Protein AF-A0A838EZI5-F1 (afdb_monomer_lite)

Foldseek 3Di:
DPDVVVVVVVVVVVPDDPPVPPPVPALKWKDWAPDIQGLVNLVVVLLLLQLCCLLPVLQLVCVQCDPVLSVVSVVCSVPQDPDSVVNVVSCVVCVVSVVVVVLVVLLLVVLVVVPQACDLVNLVSSVVSCVVSVRDPPQDDVSDGDPSSRSVVSSSVVCCVPCVVVCVVPVNDSVVCNVVVVVVSVVSPVVIDMDMDD

Radius of gyration: 19.83 Å; chains: 1; bounding box: 41×69×49 Å

Structure (mmCIF, N/CA/C/O backbone):
data_AF-A0A838EZI5-F1
#
_entry.id   AF-A0A838EZI5-F1
#
loop_
_atom_site.group_PDB
_atom_site.id
_atom_site.type_symbol
_atom_site.label_atom_id
_atom_site.label_alt_id
_atom_site.label_comp_id
_atom_site.label_asym_id
_atom_site.label_entity_id
_atom_site.label_seq_id
_atom_site.pdbx_PDB_ins_code
_atom_site.Cartn_x
_atom_site.Cartn_y
_atom_site.Cartn_z
_atom_site.occupancy
_atom_site.B_iso_or_equiv
_atom_site.auth_seq_id
_atom_site.auth_comp_id
_atom_site.auth_asym_id
_atom_site.auth_atom_id
_atom_site.pdbx_PDB_model_num
ATOM 1 N N . MET A 1 1 ? -0.314 -52.808 -20.361 1.00 47.09 1 MET A N 1
ATOM 2 C CA . MET A 1 1 ? 0.283 -51.458 -20.214 1.00 47.09 1 MET A CA 1
ATOM 3 C C . MET A 1 1 ? -0.559 -50.474 -21.014 1.00 47.09 1 MET A C 1
ATOM 5 O O . MET A 1 1 ? -0.516 -50.545 -22.230 1.00 47.09 1 MET A O 1
ATOM 9 N N . GLY A 1 2 ? -1.368 -49.616 -20.385 1.00 46.09 2 GLY A N 1
ATOM 10 C CA . GLY A 1 2 ? -2.240 -48.720 -21.169 1.00 46.09 2 GLY A CA 1
ATOM 11 C C . GLY A 1 2 ? -3.084 -47.698 -20.407 1.00 46.09 2 GLY A C 1
ATOM 12 O O . GLY A 1 2 ? -3.595 -46.782 -21.029 1.00 46.09 2 GLY A O 1
ATOM 13 N N . ILE A 1 3 ? -3.196 -47.786 -19.078 1.00 49.06 3 ILE A N 1
ATOM 14 C CA . ILE A 1 3 ? -4.051 -46.865 -18.298 1.00 49.06 3 ILE A CA 1
ATOM 15 C C . ILE A 1 3 ? -3.234 -45.733 -17.640 1.00 49.06 3 ILE A C 1
ATOM 17 O O . ILE A 1 3 ? -3.732 -44.630 -17.436 1.00 49.06 3 ILE A O 1
ATOM 21 N N . SER A 1 4 ? -1.932 -45.940 -17.408 1.00 44.50 4 SER A N 1
ATOM 22 C CA . SER A 1 4 ? -1.083 -44.983 -16.674 1.00 44.50 4 SER A CA 1
ATOM 23 C C . SER A 1 4 ? -0.712 -43.719 -17.465 1.00 44.50 4 SER A C 1
ATOM 25 O O . SER A 1 4 ? -0.328 -42.726 -16.856 1.00 44.50 4 SER A O 1
ATOM 27 N N . LYS A 1 5 ? -0.819 -43.728 -18.802 1.00 39.75 5 LYS A N 1
ATOM 28 C CA . LYS A 1 5 ? -0.518 -42.546 -19.633 1.00 39.75 5 LYS A CA 1
ATOM 29 C C . LYS A 1 5 ? -1.727 -41.625 -19.836 1.00 39.75 5 LYS A C 1
ATOM 31 O O . LYS A 1 5 ? -1.537 -40.450 -20.121 1.00 39.75 5 LYS A O 1
ATOM 36 N N . PHE A 1 6 ? -2.951 -42.120 -19.631 1.00 45.56 6 PHE A N 1
ATOM 37 C CA . PHE A 1 6 ? -4.168 -41.320 -19.812 1.00 45.56 6 PHE A CA 1
ATOM 38 C C . PHE A 1 6 ? -4.446 -40.411 -18.601 1.00 45.56 6 PHE A C 1
ATOM 40 O O . PHE A 1 6 ? -4.832 -39.258 -18.765 1.00 45.56 6 PHE A O 1
ATOM 47 N N . LEU A 1 7 ? -4.138 -40.875 -17.384 1.00 41.88 7 LEU A N 1
ATOM 48 C CA . LEU A 1 7 ? -4.302 -40.088 -16.149 1.00 41.88 7 LEU A CA 1
ATOM 49 C C . LEU A 1 7 ? -3.271 -38.953 -15.986 1.00 41.88 7 LEU A C 1
ATOM 51 O O . LEU A 1 7 ? -3.536 -37.977 -15.285 1.00 41.88 7 LEU A O 1
ATOM 55 N N . LEU A 1 8 ? -2.123 -39.046 -16.664 1.00 43.50 8 LEU A N 1
ATOM 56 C CA . LEU A 1 8 ? -1.115 -37.978 -16.702 1.00 43.50 8 LEU A CA 1
ATOM 57 C C . LEU A 1 8 ? -1.482 -36.857 -17.686 1.00 43.50 8 LEU A C 1
ATOM 59 O O . LEU A 1 8 ? -1.127 -35.708 -17.452 1.00 43.50 8 LEU A O 1
ATOM 63 N N . LEU A 1 9 ? -2.251 -37.163 -18.735 1.00 40.78 9 LEU A N 1
ATOM 64 C CA . LEU A 1 9 ? -2.767 -36.161 -19.676 1.00 40.78 9 LEU A CA 1
ATOM 65 C C . LEU A 1 9 ? -4.044 -35.474 -19.167 1.00 40.78 9 LEU A C 1
ATOM 67 O O . LEU A 1 9 ? -4.267 -34.306 -19.472 1.00 40.78 9 LEU A O 1
ATOM 71 N N . PHE A 1 10 ? -4.848 -36.144 -18.335 1.00 42.53 10 PHE A N 1
ATOM 72 C CA . PHE A 1 10 ? -6.082 -35.557 -17.796 1.00 42.53 10 PHE A CA 1
ATOM 73 C C . PHE A 1 10 ? -5.840 -34.527 -16.676 1.00 42.53 10 PHE A C 1
ATOM 75 O O . PHE A 1 10 ? -6.586 -33.557 -16.565 1.00 42.53 10 PHE A O 1
ATOM 82 N N . ASN A 1 11 ? -4.754 -34.657 -15.903 1.00 39.78 11 ASN A N 1
ATOM 83 C CA . ASN A 1 11 ? -4.375 -33.637 -14.912 1.00 39.78 11 ASN A CA 1
ATOM 84 C C . ASN A 1 11 ? -3.766 -32.369 -15.538 1.00 39.78 11 ASN A C 1
ATOM 86 O O . ASN A 1 11 ? -3.777 -31.317 -14.908 1.00 39.78 11 ASN A O 1
ATOM 90 N N . LEU A 1 12 ? -3.288 -32.439 -16.784 1.00 39.66 12 LEU A N 1
ATOM 91 C CA . LEU A 1 12 ? -2.780 -31.276 -17.523 1.00 39.66 12 LEU A CA 1
ATOM 92 C C . LEU A 1 12 ? -3.881 -30.482 -18.243 1.00 39.66 12 LEU A C 1
ATOM 94 O O . LEU A 1 12 ? -3.644 -29.343 -18.629 1.00 39.66 12 LEU A O 1
ATOM 98 N N . LEU A 1 13 ? -5.086 -31.046 -18.392 1.00 39.03 13 LEU A N 1
ATOM 99 C CA . LEU A 1 13 ? -6.208 -30.406 -19.093 1.00 39.03 13 LEU A CA 1
ATOM 100 C C . LEU A 1 13 ? -7.323 -29.899 -18.164 1.00 39.03 13 LEU A C 1
ATOM 102 O O . LEU A 1 13 ? -8.109 -29.054 -18.580 1.00 39.03 13 LEU A O 1
ATOM 106 N N . ILE A 1 14 ? -7.377 -30.347 -16.903 1.00 42.69 14 ILE A N 1
ATOM 107 C CA . ILE A 1 14 ? -8.343 -29.840 -15.904 1.00 42.69 14 ILE A CA 1
ATOM 108 C C . ILE A 1 14 ? -7.764 -28.677 -15.074 1.00 42.69 14 ILE A C 1
ATOM 110 O O . ILE A 1 14 ? -8.511 -27.907 -14.481 1.00 42.69 14 ILE A O 1
ATOM 114 N N . GLY A 1 15 ? -6.447 -28.449 -15.116 1.00 34.12 15 GLY A N 1
ATOM 115 C CA . GLY A 1 15 ? -5.803 -27.246 -14.562 1.00 34.12 15 GLY A CA 1
ATOM 116 C C . GLY A 1 15 ? -5.923 -26.001 -15.452 1.00 34.12 15 GLY A C 1
ATOM 117 O O . GLY A 1 15 ? -5.083 -25.107 -15.371 1.00 34.12 15 GLY A O 1
ATOM 118 N N . GLY A 1 16 ? -6.917 -25.970 -16.344 1.00 34.12 16 GLY A N 1
ATOM 119 C CA . GLY A 1 16 ? -7.150 -24.898 -17.301 1.00 34.12 16 GLY A CA 1
ATOM 120 C C . GLY A 1 16 ? -7.349 -23.544 -16.624 1.00 34.12 16 GLY A C 1
ATOM 121 O O . GLY A 1 16 ? -8.426 -23.231 -16.131 1.00 34.12 16 GLY A O 1
ATOM 122 N N . LEU A 1 17 ? -6.293 -22.734 -16.687 1.00 38.94 17 LEU A N 1
ATOM 123 C CA . LEU A 1 17 ? -6.347 -21.340 -17.123 1.00 38.94 17 LEU A CA 1
ATOM 124 C C . LEU A 1 17 ? -7.361 -20.459 -16.370 1.00 38.94 17 LEU A C 1
ATOM 126 O O . LEU A 1 17 ? -8.331 -19.952 -16.922 1.00 38.94 17 LEU A O 1
ATOM 130 N N . HIS A 1 18 ? -7.058 -20.186 -15.106 1.00 32.78 18 HIS A N 1
ATOM 131 C CA . HIS A 1 18 ? -7.073 -18.801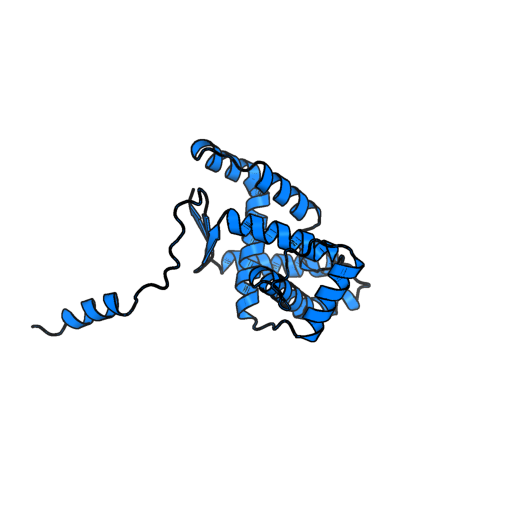 -14.619 1.00 32.78 18 HIS A CA 1
ATOM 132 C C . HIS A 1 18 ? -5.631 -18.338 -14.368 1.00 32.78 18 HIS A C 1
ATOM 134 O O . HIS A 1 18 ? -5.335 -17.641 -13.402 1.00 32.78 18 HIS A O 1
ATOM 140 N N . ALA A 1 19 ? -4.709 -18.722 -15.260 1.00 39.62 19 ALA A N 1
ATOM 141 C CA . ALA A 1 19 ? -3.556 -17.874 -15.499 1.00 39.62 19 ALA A CA 1
ATOM 142 C C . ALA A 1 19 ? -4.143 -16.618 -16.137 1.00 39.62 19 ALA A C 1
ATOM 144 O O . ALA A 1 19 ? -4.461 -16.606 -17.323 1.00 39.62 19 ALA A O 1
ATOM 145 N N . GLN A 1 20 ? -4.426 -15.636 -15.285 1.00 35.56 20 GLN A N 1
ATOM 146 C CA . GLN A 1 20 ? -4.707 -14.269 -15.671 1.00 35.56 20 GLN A CA 1
ATOM 147 C C . GLN A 1 20 ? -3.709 -13.944 -16.774 1.00 35.56 20 GLN A C 1
ATOM 149 O O . GLN A 1 20 ? -2.504 -14.021 -16.535 1.00 35.56 20 GLN A O 1
ATOM 154 N N . GLU A 1 21 ? -4.218 -13.767 -17.992 1.00 33.88 21 GLU A N 1
ATOM 155 C CA . GLU A 1 21 ? -3.417 -13.498 -19.174 1.00 33.88 21 GLU A CA 1
ATOM 156 C C . GLU A 1 21 ? -2.535 -12.309 -18.798 1.00 33.88 21 GLU A C 1
ATOM 158 O O . GLU A 1 21 ? -3.032 -11.200 -18.592 1.00 33.88 21 GLU A O 1
ATOM 163 N N . LEU A 1 22 ? -1.253 -12.584 -18.522 1.00 39.59 22 LEU A N 1
ATOM 164 C CA . LEU A 1 22 ? -0.288 -11.551 -18.195 1.00 39.59 22 LEU A CA 1
ATOM 165 C C . LEU A 1 22 ? -0.302 -10.672 -19.429 1.00 39.59 22 LEU A C 1
ATOM 167 O O . LEU A 1 22 ? 0.102 -11.125 -20.502 1.00 39.59 22 LEU A O 1
ATOM 171 N N . VAL A 1 23 ? -0.854 -9.469 -19.310 1.00 40.56 23 VAL A N 1
ATOM 172 C CA . VAL A 1 23 ? -0.895 -8.548 -20.432 1.00 40.56 23 VAL A CA 1
ATOM 173 C C . VAL A 1 23 ? 0.564 -8.228 -20.743 1.00 40.56 23 VAL A C 1
ATOM 175 O O . VAL A 1 23 ? 1.215 -7.439 -20.069 1.00 40.56 23 VAL A O 1
ATOM 178 N N . SER A 1 24 ? 1.086 -8.913 -21.759 1.00 42.41 24 SER A N 1
ATOM 179 C CA . SER A 1 24 ? 2.471 -8.912 -22.236 1.00 42.41 24 SER A CA 1
ATOM 180 C C . SER A 1 24 ? 2.918 -7.549 -22.797 1.00 42.41 24 SER A C 1
ATOM 182 O O . SER A 1 24 ? 3.923 -7.473 -23.500 1.00 42.41 24 SER A O 1
ATOM 184 N N . SER A 1 25 ? 2.171 -6.473 -22.532 1.00 50.41 25 SER A N 1
ATOM 185 C CA . SER A 1 25 ? 2.527 -5.099 -22.887 1.00 50.41 25 SER A CA 1
ATOM 186 C C . SER A 1 25 ? 3.248 -4.353 -21.765 1.00 50.41 25 SER A C 1
ATOM 188 O O . SER A 1 25 ? 3.766 -3.265 -22.008 1.00 50.41 25 SER A O 1
ATOM 190 N N . ASP A 1 26 ? 3.258 -4.886 -20.541 1.00 61.28 26 ASP A N 1
ATOM 191 C CA . ASP A 1 26 ? 3.948 -4.246 -19.426 1.00 61.28 26 ASP A CA 1
ATOM 192 C C . ASP A 1 26 ? 5.452 -4.542 -19.490 1.00 61.28 26 ASP A C 1
ATOM 194 O O . ASP A 1 26 ? 5.892 -5.671 -19.289 1.00 61.28 26 ASP A O 1
ATOM 198 N N . ARG A 1 27 ? 6.251 -3.494 -19.735 1.00 72.56 27 ARG A N 1
ATOM 199 C CA . ARG A 1 27 ? 7.731 -3.522 -19.841 1.00 72.56 27 ARG A CA 1
ATOM 200 C C . ARG A 1 27 ? 8.449 -3.908 -18.549 1.00 72.56 27 ARG A C 1
ATOM 202 O O . ARG A 1 27 ? 9.670 -3.876 -18.467 1.00 72.56 27 ARG A O 1
ATOM 209 N N . PHE A 1 28 ? 7.681 -4.140 -17.495 1.00 83.06 28 PHE A N 1
ATOM 210 C CA . PHE A 1 28 ? 8.188 -4.348 -16.164 1.00 83.06 28 PHE A CA 1
ATOM 211 C C . PHE A 1 28 ? 7.133 -5.039 -15.293 1.00 83.06 28 PHE A C 1
ATOM 213 O O . PHE A 1 28 ? 5.992 -4.572 -15.189 1.00 83.06 28 PHE A O 1
ATOM 220 N N . LEU A 1 29 ? 7.539 -6.125 -14.634 1.00 86.50 29 LEU A N 1
ATOM 221 C CA . LEU A 1 29 ? 6.700 -6.918 -13.744 1.00 86.50 29 LEU A CA 1
ATOM 222 C C . LEU A 1 29 ? 7.471 -7.354 -12.491 1.00 86.50 29 LEU A C 1
ATOM 224 O O . LEU A 1 29 ? 8.611 -7.820 -12.561 1.00 86.50 29 LEU A O 1
ATOM 228 N N . ILE A 1 30 ? 6.803 -7.281 -11.340 1.00 88.50 30 ILE A N 1
ATOM 229 C CA . ILE A 1 30 ? 7.214 -7.959 -10.104 1.00 88.50 30 ILE A CA 1
ATOM 230 C C . ILE A 1 30 ? 6.266 -9.119 -9.890 1.00 88.50 30 ILE A C 1
ATOM 232 O O . ILE A 1 30 ? 5.071 -8.917 -9.696 1.00 88.50 30 ILE A O 1
ATOM 236 N N . LYS A 1 31 ? 6.786 -10.335 -9.842 1.00 89.75 31 LYS A N 1
ATOM 237 C CA . LYS A 1 31 ? 6.011 -11.456 -9.327 1.00 89.75 31 LYS A CA 1
ATOM 238 C C . LYS A 1 31 ? 6.214 -11.535 -7.822 1.00 89.75 31 LYS A C 1
ATOM 240 O O . LYS A 1 31 ? 7.350 -11.564 -7.365 1.00 89.75 31 LYS A O 1
ATOM 245 N N . ILE A 1 32 ? 5.131 -11.551 -7.054 1.00 89.31 32 ILE A N 1
ATOM 246 C CA . ILE A 1 32 ? 5.115 -11.710 -5.597 1.00 89.31 32 ILE A CA 1
ATOM 247 C C . ILE A 1 32 ? 4.184 -12.877 -5.293 1.00 89.31 32 ILE A C 1
ATOM 249 O O . ILE A 1 32 ? 2.983 -12.775 -5.540 1.00 89.31 32 ILE A O 1
ATOM 253 N N . LEU A 1 33 ? 4.731 -13.971 -4.754 1.00 87.44 33 LEU A N 1
ATOM 254 C CA . LEU A 1 33 ? 4.013 -15.244 -4.621 1.00 87.44 33 LEU A CA 1
ATOM 255 C C . LEU A 1 33 ? 3.375 -15.673 -5.960 1.00 87.44 33 LEU A C 1
ATOM 257 O O . LEU A 1 33 ? 4.070 -16.011 -6.918 1.00 87.44 33 LEU A O 1
ATOM 261 N N . ASP A 1 34 ? 2.047 -15.649 -5.999 1.00 83.38 34 ASP A N 1
ATOM 262 C CA . ASP A 1 34 ? 1.159 -16.052 -7.077 1.00 83.38 34 ASP A CA 1
ATOM 263 C C . ASP A 1 34 ? 0.655 -14.869 -7.918 1.00 83.38 34 ASP A C 1
ATOM 265 O O . ASP A 1 34 ? -0.113 -15.073 -8.855 1.00 83.38 34 ASP A O 1
ATOM 269 N N . ARG A 1 35 ? 1.080 -13.633 -7.618 1.00 85.75 35 ARG A N 1
ATOM 270 C CA . ARG A 1 35 ? 0.611 -12.424 -8.308 1.00 85.75 35 ARG A CA 1
ATOM 271 C C . ARG A 1 35 ? 1.698 -11.739 -9.106 1.00 85.75 35 ARG A C 1
ATOM 273 O O . ARG A 1 35 ? 2.792 -11.511 -8.598 1.00 85.75 35 ARG A O 1
ATOM 280 N N . ALA A 1 36 ? 1.355 -11.330 -10.320 1.00 90.12 36 ALA A N 1
ATOM 281 C CA . ALA A 1 36 ? 2.126 -10.349 -11.065 1.00 90.12 36 ALA A CA 1
ATOM 282 C C . ALA A 1 36 ? 1.631 -8.940 -10.723 1.00 90.12 36 ALA A C 1
ATOM 284 O O . ALA A 1 36 ? 0.431 -8.686 -10.697 1.00 90.12 36 ALA A O 1
ATOM 285 N N . VAL A 1 37 ? 2.578 -8.055 -10.438 1.00 90.81 37 VAL A N 1
ATOM 286 C CA . VAL A 1 37 ? 2.387 -6.629 -10.196 1.00 90.81 37 VAL A CA 1
ATOM 287 C C . VAL A 1 37 ? 3.047 -5.896 -11.344 1.00 90.81 37 VAL A C 1
ATOM 289 O O . VAL A 1 37 ? 4.263 -6.010 -11.525 1.00 90.81 37 VAL A O 1
ATOM 292 N N . SER A 1 38 ? 2.265 -5.136 -12.097 1.00 90.75 38 SER A N 1
ATOM 293 C CA . SER A 1 38 ? 2.784 -4.359 -13.211 1.00 90.75 38 SER A CA 1
ATOM 294 C C . SER A 1 38 ? 3.007 -2.890 -12.877 1.00 90.75 38 SER A C 1
ATOM 296 O O . SER A 1 38 ? 2.627 -2.385 -11.814 1.00 90.75 38 SER A O 1
ATOM 298 N N . PHE A 1 39 ? 3.621 -2.165 -13.810 1.00 88.75 39 PHE A N 1
ATOM 299 C CA . PHE A 1 39 ? 3.744 -0.713 -13.706 1.00 88.75 39 PHE A CA 1
ATOM 300 C C . PHE A 1 39 ? 2.376 -0.014 -13.588 1.00 88.75 39 PHE A C 1
ATOM 302 O O . PHE A 1 39 ? 2.220 0.987 -12.873 1.00 88.75 39 PHE A O 1
ATOM 309 N N . GLN A 1 40 ? 1.350 -0.565 -14.237 1.00 88.69 40 GLN A N 1
ATOM 310 C CA . GLN A 1 40 ? -0.008 -0.050 -14.143 1.00 88.69 40 GLN A CA 1
ATOM 311 C C . GLN A 1 40 ? -0.579 -0.224 -12.727 1.00 88.69 40 GLN A C 1
ATOM 313 O O . GLN A 1 40 ? -1.221 0.697 -12.212 1.00 88.69 40 GLN A O 1
ATOM 318 N N . ASP A 1 41 ? -0.294 -1.345 -12.059 1.00 91.69 41 ASP A N 1
ATOM 319 C CA . ASP A 1 41 ? -0.677 -1.573 -10.660 1.00 91.69 41 ASP A CA 1
ATOM 320 C C . ASP A 1 41 ? -0.010 -0.577 -9.717 1.00 91.69 41 ASP A C 1
ATOM 322 O O . ASP A 1 41 ? -0.678 -0.004 -8.852 1.00 91.69 41 ASP A O 1
ATOM 326 N N . ILE A 1 42 ? 1.281 -0.300 -9.919 1.00 93.00 42 ILE A N 1
ATOM 327 C CA . ILE A 1 42 ? 2.007 0.739 -9.173 1.00 93.00 42 ILE A CA 1
ATOM 328 C C . ILE A 1 42 ? 1.310 2.096 -9.348 1.00 93.00 42 ILE A C 1
ATOM 330 O O . ILE A 1 42 ? 1.013 2.787 -8.370 1.00 93.00 42 ILE A O 1
ATOM 334 N N . SER A 1 43 ? 0.955 2.441 -10.587 1.00 91.00 43 SER A N 1
ATOM 335 C CA . SER A 1 43 ? 0.234 3.676 -10.914 1.00 91.00 43 SER A CA 1
ATOM 336 C C . SER A 1 43 ? -1.166 3.737 -10.285 1.00 91.00 43 SER A C 1
ATOM 338 O O . SER A 1 43 ? -1.621 4.802 -9.855 1.00 91.00 43 SER A O 1
ATOM 340 N N . TYR A 1 44 ? -1.880 2.608 -10.208 1.00 91.00 44 TYR A N 1
ATOM 341 C CA . TYR A 1 44 ? -3.154 2.521 -9.489 1.00 91.00 44 TYR A CA 1
ATOM 342 C C . TYR A 1 44 ? -2.971 2.746 -7.990 1.00 91.00 44 TYR A C 1
ATOM 344 O O . TYR A 1 44 ? -3.746 3.498 -7.395 1.00 91.00 44 TYR A O 1
ATOM 352 N N . GLN A 1 45 ? -1.953 2.137 -7.386 1.00 93.50 45 GLN A N 1
ATOM 353 C CA . GLN A 1 45 ? -1.721 2.244 -5.950 1.00 93.50 45 GLN A CA 1
ATOM 354 C C . GLN A 1 45 ? -1.228 3.628 -5.534 1.00 93.50 45 GLN A C 1
ATOM 356 O O . GLN A 1 45 ? -1.656 4.126 -4.498 1.00 93.50 45 GLN A O 1
ATOM 361 N N . LEU A 1 46 ? -0.461 4.319 -6.378 1.00 94.25 46 LEU A N 1
ATOM 362 C CA . LEU A 1 46 ? -0.137 5.733 -6.184 1.00 94.25 46 LEU A CA 1
ATOM 363 C C . LEU A 1 46 ? -1.399 6.602 -6.043 1.00 94.25 46 LEU A C 1
ATOM 365 O O . LEU A 1 46 ? -1.509 7.400 -5.111 1.00 94.25 46 LEU A O 1
ATOM 369 N N . ARG A 1 47 ? -2.387 6.426 -6.932 1.00 92.19 47 ARG A N 1
ATOM 370 C CA . ARG A 1 47 ? -3.673 7.144 -6.836 1.00 92.19 47 ARG A CA 1
ATOM 371 C C . ARG A 1 47 ? -4.423 6.802 -5.551 1.00 92.19 47 ARG A C 1
ATOM 373 O O . ARG A 1 47 ? -4.981 7.694 -4.917 1.00 92.19 47 ARG A O 1
ATOM 380 N N . ASN A 1 48 ? -4.418 5.529 -5.163 1.00 93.44 48 ASN A N 1
ATOM 381 C CA . ASN A 1 48 ? -5.067 5.070 -3.938 1.00 93.44 48 ASN A CA 1
ATOM 382 C C . ASN A 1 48 ? -4.400 5.649 -2.682 1.00 93.44 48 ASN A C 1
ATOM 384 O O . ASN A 1 48 ? -5.105 6.091 -1.782 1.00 93.44 48 ASN A O 1
ATOM 388 N N . LEU A 1 49 ? -3.067 5.703 -2.635 1.00 94.44 49 LEU A N 1
ATOM 389 C CA . LEU A 1 49 ? -2.308 6.294 -1.530 1.00 94.44 49 LEU A CA 1
ATOM 390 C C . LEU A 1 49 ? -2.563 7.800 -1.411 1.00 94.44 49 LEU A C 1
ATOM 392 O O . LEU A 1 49 ? -2.838 8.280 -0.314 1.00 94.44 49 LEU A O 1
ATOM 396 N N . LYS A 1 50 ? -2.564 8.532 -2.535 1.00 92.88 50 LYS A N 1
ATOM 397 C CA . LYS A 1 50 ? -2.937 9.958 -2.570 1.00 92.88 50 LYS A CA 1
ATOM 398 C C . LYS A 1 50 ? -4.357 10.187 -2.039 1.00 92.88 50 LYS A C 1
ATOM 400 O O . LYS A 1 50 ? -4.588 11.118 -1.273 1.00 92.88 50 LYS A O 1
ATOM 405 N N . ALA A 1 51 ? -5.308 9.333 -2.420 1.00 92.06 51 ALA A N 1
ATOM 406 C CA . ALA A 1 51 ? -6.674 9.413 -1.913 1.00 92.06 51 ALA A CA 1
ATOM 407 C C . ALA A 1 51 ? -6.765 9.068 -0.418 1.00 92.06 51 ALA A C 1
ATOM 409 O O . ALA A 1 51 ? -7.473 9.755 0.312 1.00 92.06 51 ALA A O 1
ATOM 410 N N . LEU A 1 52 ? -6.036 8.047 0.044 1.00 93.06 52 LEU A N 1
ATOM 411 C CA . LEU A 1 52 ? -6.003 7.658 1.453 1.00 93.06 52 LEU A CA 1
ATOM 412 C C . LEU A 1 52 ? -5.465 8.791 2.334 1.00 93.06 52 LEU A C 1
ATOM 414 O O . LEU A 1 52 ? -6.138 9.149 3.293 1.00 93.06 52 LEU A O 1
ATOM 418 N N . ASP A 1 53 ? -4.319 9.386 1.983 1.00 92.12 53 ASP A N 1
ATOM 419 C CA . ASP A 1 53 ? -3.736 10.516 2.734 1.00 92.12 53 ASP A CA 1
ATOM 420 C C . ASP A 1 53 ? -4.680 11.729 2.760 1.00 92.12 53 ASP A C 1
ATOM 422 O O . ASP A 1 53 ? -4.801 12.409 3.774 1.00 92.12 53 ASP A O 1
ATOM 426 N N . CYS A 1 54 ? -5.408 11.970 1.664 1.00 90.81 54 CYS A N 1
ATOM 427 C CA . CYS A 1 54 ? -6.385 13.054 1.582 1.00 90.81 54 CYS A CA 1
ATOM 428 C C . CYS A 1 54 ? -7.617 12.826 2.479 1.00 90.81 54 CYS A C 1
ATOM 430 O O . CYS A 1 54 ? -8.113 13.758 3.109 1.00 90.81 54 CYS A O 1
ATOM 432 N N . ILE A 1 55 ? -8.134 11.597 2.541 1.00 90.62 55 ILE A N 1
ATOM 433 C CA . ILE A 1 55 ? -9.330 11.262 3.335 1.00 90.62 55 ILE A CA 1
ATOM 434 C C . ILE A 1 55 ? -8.973 11.128 4.814 1.00 90.62 55 ILE A C 1
ATOM 436 O O . ILE A 1 55 ? -9.766 11.489 5.681 1.00 90.62 55 ILE A O 1
ATOM 440 N N . TYR A 1 56 ? -7.793 10.578 5.096 1.00 88.00 56 TYR A N 1
ATOM 441 C CA . TYR A 1 56 ? -7.412 10.130 6.420 1.00 88.00 56 TYR A CA 1
ATOM 442 C C . TYR A 1 56 ? -5.913 10.337 6.672 1.00 88.00 56 TYR A C 1
ATOM 444 O O . TYR A 1 56 ? -5.082 9.458 6.443 1.00 88.00 56 TYR A O 1
ATOM 452 N N . THR A 1 57 ? -5.570 11.530 7.158 1.00 83.19 57 THR A N 1
ATOM 453 C CA . THR A 1 57 ? -4.184 12.018 7.270 1.00 83.19 57 THR A CA 1
ATOM 454 C C . THR A 1 57 ? -3.318 11.269 8.288 1.00 83.19 57 THR A C 1
ATOM 456 O O . THR A 1 57 ? -2.096 11.386 8.247 1.00 83.19 57 THR A O 1
ATOM 459 N N . ASP A 1 58 ? -3.918 10.525 9.222 1.00 87.62 58 ASP A N 1
ATOM 460 C CA . ASP A 1 58 ? -3.226 9.681 10.207 1.00 87.62 58 ASP A CA 1
ATOM 461 C C . ASP A 1 58 ? -3.326 8.180 9.881 1.00 87.62 58 ASP A C 1
ATOM 463 O O . ASP A 1 58 ? -3.153 7.345 10.773 1.00 87.62 58 ASP A O 1
ATOM 467 N N . ALA A 1 59 ? -3.586 7.820 8.616 1.00 92.06 59 ALA A N 1
ATOM 468 C CA . ALA A 1 59 ? -3.545 6.439 8.133 1.00 92.06 59 ALA A CA 1
ATOM 469 C C . ALA A 1 59 ? -2.192 5.767 8.443 1.00 92.06 59 ALA A C 1
ATOM 471 O O . ALA A 1 59 ? -1.135 6.295 8.090 1.00 92.06 59 ALA A O 1
ATOM 472 N N . LEU A 1 60 ? -2.202 4.575 9.053 1.00 94.12 60 LEU A N 1
ATOM 473 C CA . LEU A 1 60 ? -0.973 3.876 9.452 1.00 94.12 60 LEU A CA 1
ATOM 474 C C . LEU A 1 60 ? -0.113 3.492 8.257 1.00 94.12 60 LEU A C 1
ATOM 476 O O . LEU A 1 60 ? 1.111 3.557 8.348 1.00 94.12 60 LEU A O 1
ATOM 480 N N 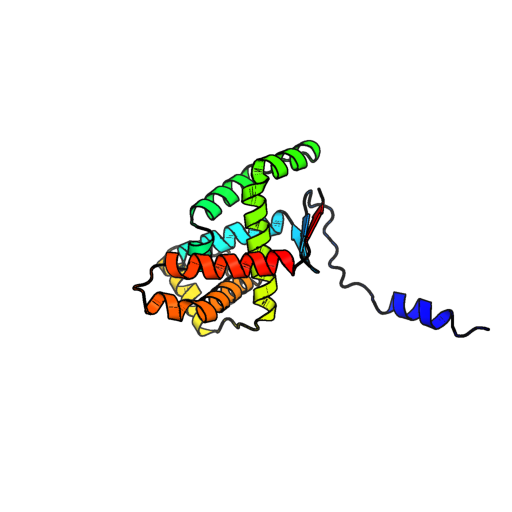. VAL A 1 61 ? -0.738 3.129 7.136 1.00 95.25 61 VAL A N 1
ATOM 481 C CA . VAL A 1 61 ? -0.019 2.867 5.883 1.00 95.25 61 VAL A CA 1
ATOM 482 C C . VAL A 1 61 ? 0.783 4.099 5.449 1.00 95.25 61 VAL A C 1
ATOM 484 O O . VAL A 1 61 ? 1.953 3.969 5.094 1.00 95.25 61 VAL A O 1
ATOM 487 N N . ILE A 1 62 ? 0.188 5.295 5.521 1.00 94.31 62 ILE A N 1
ATOM 488 C CA . ILE A 1 62 ? 0.854 6.549 5.138 1.00 94.31 62 ILE A CA 1
ATOM 489 C C . ILE A 1 62 ? 1.945 6.919 6.143 1.00 94.31 62 ILE A C 1
ATOM 491 O O . ILE A 1 62 ? 3.045 7.281 5.739 1.00 94.31 62 ILE A O 1
ATOM 495 N N . LEU A 1 63 ? 1.685 6.775 7.445 1.00 92.94 63 LEU A N 1
ATOM 496 C CA . LEU A 1 63 ? 2.685 7.040 8.484 1.00 92.94 63 LEU A CA 1
ATOM 497 C C . LEU A 1 63 ? 3.898 6.101 8.378 1.00 92.94 63 LEU A C 1
ATOM 499 O O . LEU A 1 63 ? 5.037 6.527 8.583 1.00 92.94 63 LEU A O 1
ATOM 503 N N . TYR A 1 64 ? 3.673 4.832 8.028 1.00 94.69 64 TYR A N 1
ATOM 504 C CA . TYR A 1 64 ? 4.741 3.847 7.888 1.00 94.69 64 TYR A CA 1
ATOM 505 C C . TYR A 1 64 ? 5.664 4.154 6.711 1.00 94.69 64 TYR A C 1
ATOM 507 O O . TYR A 1 64 ? 6.877 4.294 6.904 1.00 94.69 64 TYR A O 1
ATOM 515 N N . PHE A 1 65 ? 5.085 4.287 5.515 1.00 93.50 65 PHE A N 1
ATOM 516 C CA . PHE A 1 65 ? 5.844 4.552 4.294 1.00 93.50 65 PHE A CA 1
ATOM 517 C C . PHE A 1 65 ? 6.328 6.000 4.181 1.00 93.50 65 PHE A C 1
ATOM 519 O O . PHE A 1 65 ? 7.250 6.249 3.408 1.00 93.50 65 PHE A O 1
ATOM 526 N N . ASP A 1 66 ? 5.774 6.904 4.992 1.00 89.62 66 ASP A N 1
ATOM 527 C CA . ASP A 1 66 ? 6.001 8.350 4.985 1.00 89.62 66 ASP A CA 1
ATOM 528 C C . ASP A 1 66 ? 5.424 9.059 3.736 1.00 89.62 66 ASP A C 1
ATOM 530 O O . ASP A 1 66 ? 5.284 8.492 2.651 1.00 89.62 66 ASP A O 1
ATOM 534 N N . LYS A 1 67 ? 5.075 10.343 3.875 1.00 87.31 67 LYS A N 1
ATOM 535 C CA . LYS A 1 67 ? 4.577 11.196 2.781 1.00 87.31 67 LYS A CA 1
ATOM 536 C C . LYS A 1 67 ? 5.613 11.354 1.665 1.00 87.31 67 LYS A C 1
ATOM 538 O O . LYS A 1 67 ? 5.241 11.517 0.498 1.00 87.31 67 LYS A O 1
ATOM 543 N N . SER A 1 68 ? 6.903 11.272 2.005 1.00 92.19 68 SER A N 1
ATOM 544 C CA . SER A 1 68 ? 7.998 11.255 1.029 1.00 92.19 68 SER A CA 1
ATOM 545 C C . SER A 1 68 ? 7.852 10.105 0.028 1.00 92.19 68 SER A C 1
ATOM 547 O O . SER A 1 68 ? 7.984 10.336 -1.170 1.00 92.19 68 SER A O 1
ATOM 549 N N . TYR A 1 69 ? 7.430 8.914 0.468 1.00 94.75 69 TYR A N 1
ATOM 550 C CA . TYR A 1 69 ? 7.221 7.769 -0.421 1.00 94.75 69 TYR A CA 1
ATOM 551 C C . TYR A 1 69 ? 6.156 8.025 -1.487 1.00 94.75 69 TYR A C 1
ATOM 553 O O . TYR A 1 69 ? 6.365 7.670 -2.643 1.00 94.75 69 TYR A O 1
ATOM 561 N N . VAL A 1 70 ? 5.039 8.676 -1.145 1.00 94.31 70 VAL A N 1
ATOM 562 C CA . VAL A 1 70 ? 4.001 9.023 -2.136 1.00 94.31 70 VAL A CA 1
ATOM 563 C C . VAL A 1 70 ? 4.561 9.974 -3.197 1.00 94.31 70 VAL A C 1
ATOM 565 O O . VAL A 1 70 ? 4.241 9.841 -4.376 1.00 94.31 70 VAL A O 1
ATOM 568 N N . THR A 1 71 ? 5.422 10.906 -2.787 1.00 95.12 71 THR A N 1
ATOM 569 C CA . THR A 1 71 ? 6.077 11.864 -3.690 1.00 95.12 71 THR A CA 1
ATOM 570 C C . THR A 1 71 ? 7.117 11.180 -4.579 1.00 95.12 71 THR A C 1
ATOM 572 O O . THR A 1 71 ? 7.162 11.431 -5.783 1.00 95.12 71 THR A O 1
ATOM 575 N N . ASP A 1 72 ? 7.933 10.295 -4.012 1.00 96.12 72 ASP A N 1
ATOM 576 C CA . ASP A 1 72 ? 8.945 9.536 -4.750 1.00 96.12 72 ASP A CA 1
ATOM 577 C C . ASP A 1 72 ? 8.294 8.579 -5.752 1.00 96.12 72 ASP A C 1
ATOM 579 O O . ASP A 1 72 ? 8.734 8.481 -6.896 1.00 96.12 72 ASP A O 1
ATOM 583 N N . LEU A 1 73 ? 7.188 7.940 -5.360 1.00 95.88 73 LEU A N 1
ATOM 584 C CA . LEU A 1 73 ? 6.404 7.072 -6.231 1.00 95.88 73 LEU A CA 1
ATOM 585 C C . LEU A 1 73 ? 5.766 7.846 -7.391 1.00 95.88 73 LEU A C 1
ATOM 587 O O . LEU A 1 73 ? 5.721 7.347 -8.511 1.00 95.88 73 LEU A O 1
ATOM 591 N N . ASP A 1 74 ? 5.308 9.075 -7.148 1.00 95.38 74 ASP A N 1
ATOM 592 C CA . ASP A 1 74 ? 4.781 9.956 -8.195 1.00 95.38 74 ASP A CA 1
ATOM 593 C C . ASP A 1 74 ? 5.846 10.322 -9.229 1.00 95.38 74 ASP A C 1
ATOM 595 O O . ASP A 1 74 ? 5.607 10.228 -10.435 1.00 95.38 74 ASP A O 1
ATOM 599 N N . LYS A 1 75 ? 7.050 10.676 -8.764 1.00 95.81 75 LYS A N 1
ATOM 600 C CA . LYS A 1 75 ? 8.202 10.934 -9.638 1.00 95.81 75 LYS A CA 1
ATOM 601 C C . LYS A 1 75 ? 8.610 9.684 -10.408 1.00 95.81 75 LYS A C 1
ATOM 603 O O . LYS A 1 75 ? 8.920 9.798 -11.590 1.00 95.81 75 LYS A O 1
ATOM 608 N N . PHE A 1 76 ? 8.592 8.521 -9.762 1.00 94.62 76 PHE A N 1
ATOM 609 C CA . PHE A 1 76 ? 8.906 7.245 -10.397 1.00 94.62 76 PHE A CA 1
ATOM 610 C C . PHE A 1 76 ? 7.932 6.917 -11.528 1.00 94.62 76 PHE A C 1
ATOM 612 O O . PHE A 1 76 ? 8.346 6.586 -12.632 1.00 94.62 76 PHE A O 1
ATOM 619 N N . VAL A 1 77 ? 6.629 7.060 -11.272 1.00 93.06 77 VAL A N 1
ATOM 620 C CA . VAL A 1 77 ? 5.594 6.802 -12.280 1.00 93.06 77 VAL A CA 1
ATOM 621 C C . VAL A 1 77 ? 5.661 7.824 -13.418 1.00 93.06 77 VAL A C 1
ATOM 623 O O . VAL A 1 77 ? 5.542 7.462 -14.583 1.00 93.06 77 VAL A O 1
ATOM 626 N N . THR A 1 78 ? 5.881 9.100 -13.107 1.00 94.00 78 THR A N 1
ATOM 627 C CA . THR A 1 78 ? 5.892 10.167 -14.122 1.00 94.00 78 THR A CA 1
ATOM 628 C C . THR A 1 78 ? 7.114 10.096 -15.039 1.00 94.00 78 THR A C 1
ATOM 630 O O . THR A 1 78 ? 7.012 10.436 -16.213 1.00 94.00 78 THR A O 1
ATOM 633 N N . ASN A 1 79 ? 8.264 9.659 -14.517 1.00 94.44 79 ASN A N 1
ATOM 634 C CA . ASN A 1 79 ? 9.526 9.612 -15.259 1.00 94.44 79 ASN A CA 1
ATOM 635 C C . ASN A 1 79 ? 9.894 8.197 -15.733 1.00 94.44 79 ASN A C 1
ATOM 637 O O . ASN A 1 79 ? 11.050 7.965 -16.094 1.00 94.44 79 ASN A O 1
ATOM 641 N N . PHE A 1 80 ? 8.953 7.248 -15.701 1.00 91.00 80 PHE A N 1
ATOM 642 C CA . PHE A 1 80 ? 9.233 5.878 -16.112 1.00 91.00 80 PHE A CA 1
ATOM 643 C C . PHE A 1 80 ? 9.599 5.832 -17.607 1.00 91.00 80 PHE A C 1
ATOM 645 O O . PHE A 1 80 ? 8.888 6.431 -18.416 1.00 91.00 80 PHE A O 1
ATOM 652 N N . PRO A 1 81 ? 10.698 5.163 -18.004 1.00 90.44 81 PRO A N 1
ATOM 653 C CA . PRO A 1 81 ? 11.193 5.249 -19.372 1.00 90.44 81 PRO A CA 1
ATOM 654 C C . PRO A 1 81 ? 10.263 4.633 -20.417 1.00 90.44 81 PRO A C 1
ATOM 656 O O . PRO A 1 81 ? 9.692 3.557 -20.230 1.00 90.44 81 PRO A O 1
ATOM 659 N N . ASP A 1 82 ? 10.238 5.260 -21.594 1.00 84.94 82 ASP A N 1
ATOM 660 C CA . ASP A 1 82 ? 9.488 4.755 -22.744 1.00 84.94 82 ASP A CA 1
ATOM 661 C C . ASP A 1 82 ? 10.213 3.662 -23.550 1.00 84.94 82 ASP A C 1
ATOM 663 O O . ASP A 1 82 ? 9.640 3.090 -24.478 1.00 84.94 82 ASP A O 1
ATOM 667 N N . LYS A 1 83 ? 11.485 3.389 -23.247 1.00 85.81 83 LYS A N 1
ATOM 668 C CA . LYS A 1 83 ? 12.328 2.444 -23.991 1.00 85.81 83 LYS A CA 1
ATOM 669 C C . LYS A 1 83 ? 12.839 1.346 -23.070 1.00 85.81 83 LYS A C 1
ATOM 671 O O . LYS A 1 83 ? 13.435 1.666 -22.043 1.00 85.81 83 LYS A O 1
ATOM 676 N N . ASP A 1 84 ? 12.695 0.093 -23.491 1.00 81.00 84 ASP A N 1
ATOM 677 C CA . ASP A 1 84 ? 13.070 -1.100 -22.716 1.00 81.00 84 ASP A CA 1
ATOM 678 C C . ASP A 1 84 ? 14.540 -1.059 -22.256 1.00 81.00 84 ASP A C 1
ATOM 680 O O . ASP A 1 84 ? 14.842 -1.288 -21.087 1.00 81.00 84 ASP A O 1
ATOM 684 N N . GLU A 1 85 ? 15.455 -0.619 -23.129 1.00 83.19 85 GLU A N 1
ATOM 685 C CA . GLU A 1 85 ? 16.888 -0.459 -22.822 1.00 83.19 85 GLU A CA 1
ATOM 686 C C . GLU A 1 85 ? 17.161 0.473 -21.624 1.00 83.19 85 GLU A C 1
ATOM 688 O O . GLU A 1 85 ? 18.156 0.315 -20.915 1.00 83.19 85 GLU A O 1
ATOM 693 N N . ALA A 1 86 ? 16.281 1.449 -21.379 1.00 89.56 86 ALA A N 1
ATOM 694 C CA . ALA A 1 86 ? 16.406 2.396 -20.275 1.00 89.56 86 ALA A CA 1
ATOM 695 C C . ALA A 1 86 ? 15.720 1.911 -18.985 1.00 89.56 86 ALA A C 1
ATOM 697 O O . ALA A 1 86 ? 16.055 2.410 -17.909 1.00 89.56 86 ALA A O 1
ATOM 698 N N . VAL A 1 87 ? 14.803 0.937 -19.064 1.00 89.06 87 VAL A N 1
ATOM 699 C CA . VAL A 1 87 ? 14.031 0.432 -17.913 1.00 89.06 87 VAL A CA 1
ATOM 700 C C . VAL A 1 87 ? 14.947 -0.212 -16.877 1.00 89.06 87 VAL A C 1
ATOM 702 O O . VAL A 1 87 ? 14.880 0.147 -15.704 1.00 89.06 87 VAL A O 1
ATOM 705 N N . SER A 1 88 ? 15.851 -1.105 -17.290 1.00 87.31 88 SER A N 1
ATOM 706 C CA . SER A 1 88 ? 16.736 -1.816 -16.353 1.00 87.31 88 SER A CA 1
ATOM 707 C C . SER A 1 88 ? 17.606 -0.856 -15.534 1.00 87.31 88 SER A C 1
ATOM 709 O O . SER A 1 88 ? 17.657 -0.945 -14.305 1.00 87.31 88 SER A O 1
ATOM 711 N N . LYS A 1 89 ? 18.224 0.125 -16.206 1.00 91.38 89 LYS A N 1
ATOM 712 C CA . LYS A 1 89 ? 19.007 1.173 -15.542 1.00 91.38 89 LYS A CA 1
ATOM 713 C C . LYS A 1 89 ? 18.136 1.995 -14.592 1.00 91.38 89 LYS A C 1
ATOM 715 O O . LYS A 1 89 ? 18.524 2.221 -13.454 1.00 91.38 89 LYS A O 1
ATOM 720 N N . TYR A 1 90 ? 16.944 2.390 -15.035 1.00 92.19 90 TYR A N 1
ATOM 721 C CA . TYR A 1 90 ? 16.023 3.176 -14.221 1.00 92.19 90 TYR A CA 1
ATOM 722 C C . TYR A 1 90 ? 15.599 2.447 -12.940 1.00 92.19 90 TYR A C 1
ATOM 724 O O . TYR A 1 90 ? 15.605 3.044 -11.865 1.00 92.19 90 TYR A O 1
ATOM 732 N N . LEU A 1 91 ? 15.287 1.151 -13.031 1.00 90.56 91 LEU A N 1
ATOM 733 C CA . LEU A 1 91 ? 14.960 0.318 -11.871 1.00 90.56 91 LEU A CA 1
ATOM 734 C C . LEU A 1 91 ? 16.149 0.182 -10.911 1.00 90.56 91 LEU A C 1
ATOM 736 O O . LEU A 1 91 ? 15.958 0.222 -9.696 1.00 90.56 91 LEU A O 1
ATOM 740 N N . HIS A 1 92 ? 17.369 0.054 -11.441 1.00 90.56 92 HIS A N 1
ATOM 741 C CA . HIS A 1 92 ? 18.587 -0.008 -10.633 1.00 90.56 92 HIS A CA 1
ATOM 742 C C . HIS A 1 92 ? 18.849 1.305 -9.880 1.00 90.56 92 HIS A C 1
ATOM 744 O O . HIS A 1 92 ? 19.044 1.288 -8.661 1.00 90.56 92 HIS A O 1
ATOM 750 N N . ASP A 1 93 ? 18.761 2.438 -10.583 1.00 94.62 93 ASP A N 1
ATOM 751 C CA . ASP A 1 93 ? 18.955 3.784 -10.027 1.00 94.62 93 ASP A CA 1
ATOM 752 C C . ASP A 1 93 ? 17.915 4.116 -8.933 1.00 94.62 93 ASP A C 1
ATOM 754 O O . ASP A 1 93 ? 18.173 4.935 -8.054 1.00 94.62 93 ASP A O 1
ATOM 758 N N . HIS A 1 94 ? 16.757 3.441 -8.942 1.00 94.75 94 HIS A N 1
ATOM 759 C CA . HIS A 1 94 ? 15.675 3.600 -7.961 1.00 94.75 94 HIS A CA 1
ATOM 760 C C . HIS A 1 94 ? 15.508 2.385 -7.032 1.00 94.75 94 HIS A C 1
ATOM 762 O O . HIS A 1 94 ? 14.429 2.180 -6.470 1.00 94.75 94 HIS A O 1
ATOM 768 N N . SER A 1 95 ? 16.554 1.575 -6.845 1.00 92.31 95 SER A N 1
ATOM 769 C CA . SER A 1 95 ? 16.491 0.307 -6.098 1.00 92.31 95 SER A CA 1
ATOM 770 C C . SER A 1 95 ? 15.902 0.417 -4.680 1.00 92.31 95 SER A C 1
ATOM 772 O O . SER A 1 95 ? 15.139 -0.461 -4.267 1.00 92.31 95 SER A O 1
ATOM 774 N N . ASP A 1 96 ? 16.162 1.504 -3.950 1.00 94.56 96 ASP A N 1
ATOM 775 C CA . ASP A 1 96 ? 15.593 1.730 -2.612 1.00 94.56 96 ASP A CA 1
ATOM 776 C C . ASP A 1 96 ? 14.081 1.984 -2.639 1.00 94.56 96 ASP A C 1
ATOM 778 O O . ASP A 1 96 ? 13.321 1.395 -1.862 1.00 94.56 96 ASP A O 1
ATOM 782 N N . LEU A 1 97 ? 13.611 2.833 -3.559 1.00 94.81 97 LEU A N 1
ATOM 783 C CA . LEU A 1 97 ? 12.177 3.038 -3.770 1.00 94.81 97 LEU A CA 1
ATOM 784 C C . LEU A 1 97 ? 11.524 1.730 -4.213 1.00 94.81 97 LEU A C 1
ATOM 786 O O . LEU A 1 97 ? 10.443 1.368 -3.753 1.00 94.81 97 LEU A O 1
ATOM 790 N N . PHE A 1 98 ? 12.215 0.987 -5.064 1.00 90.56 98 PHE A N 1
ATOM 791 C CA . PHE A 1 98 ? 11.746 -0.273 -5.593 1.00 90.56 98 PHE A CA 1
ATOM 792 C C . PHE A 1 98 ? 11.603 -1.357 -4.516 1.00 90.56 98 PHE A C 1
ATOM 794 O O . PHE A 1 98 ? 10.621 -2.106 -4.493 1.00 90.56 98 PHE A O 1
ATOM 801 N N . LYS A 1 99 ? 12.512 -1.373 -3.538 1.00 93.31 99 LYS A N 1
ATOM 802 C CA . LYS A 1 99 ? 12.376 -2.171 -2.316 1.00 93.31 99 LYS A CA 1
ATOM 803 C C . LYS A 1 99 ? 11.126 -1.775 -1.519 1.00 93.31 99 LYS A C 1
ATOM 805 O O . LYS A 1 99 ? 10.386 -2.659 -1.091 1.00 93.31 99 LYS A O 1
ATOM 810 N N . LYS A 1 100 ? 10.835 -0.476 -1.366 1.00 95.88 100 LYS A N 1
ATOM 811 C CA . LYS A 1 100 ? 9.601 -0.007 -0.698 1.00 95.88 100 LYS A CA 1
ATOM 812 C C . LYS A 1 100 ? 8.335 -0.407 -1.464 1.00 95.88 100 LYS A C 1
ATOM 814 O O . LYS A 1 100 ? 7.379 -0.858 -0.837 1.00 95.88 100 LYS A O 1
ATOM 819 N N . ILE A 1 101 ? 8.345 -0.324 -2.798 1.00 95.31 101 ILE A N 1
ATOM 820 C CA . ILE A 1 101 ? 7.252 -0.812 -3.659 1.00 95.31 101 ILE A CA 1
ATOM 821 C C . ILE A 1 101 ? 7.014 -2.301 -3.394 1.00 95.31 101 ILE A C 1
ATOM 823 O O . ILE A 1 101 ? 5.887 -2.711 -3.113 1.00 95.31 101 ILE A O 1
ATOM 827 N N . ARG A 1 102 ? 8.077 -3.115 -3.396 1.00 94.75 102 ARG A N 1
ATOM 828 C CA . ARG A 1 102 ? 7.989 -4.544 -3.068 1.00 94.75 102 ARG A CA 1
ATOM 829 C C . ARG A 1 102 ? 7.369 -4.775 -1.690 1.00 94.75 102 ARG A C 1
ATOM 831 O O . ARG A 1 102 ? 6.465 -5.599 -1.565 1.00 94.75 102 ARG A O 1
ATOM 838 N N . TYR A 1 103 ? 7.837 -4.060 -0.670 1.00 96.62 103 TYR A N 1
ATOM 839 C CA . TYR A 1 103 ? 7.311 -4.165 0.693 1.00 96.62 103 TYR A CA 1
ATOM 840 C C . TYR A 1 103 ? 5.816 -3.843 0.743 1.00 96.62 103 TYR A C 1
ATOM 842 O O . TYR A 1 103 ? 5.039 -4.622 1.295 1.00 96.62 103 TYR A O 1
ATOM 850 N N . PHE A 1 104 ? 5.401 -2.755 0.093 1.00 97.19 104 PHE A N 1
ATOM 851 C CA . PHE A 1 104 ? 4.001 -2.354 0.000 1.00 97.19 104 PHE A CA 1
ATOM 852 C C . PHE A 1 104 ? 3.125 -3.458 -0.606 1.00 97.19 104 PHE A C 1
ATOM 854 O O . PHE A 1 104 ? 2.124 -3.849 -0.005 1.00 97.19 104 PHE A O 1
ATOM 861 N N . PHE A 1 105 ? 3.512 -4.020 -1.754 1.00 96.06 105 PHE A N 1
ATOM 862 C CA . PHE A 1 105 ? 2.713 -5.068 -2.398 1.00 96.06 105 PHE A CA 1
ATOM 863 C C . PHE A 1 105 ? 2.715 -6.394 -1.627 1.00 96.06 105 PHE A C 1
ATOM 865 O O . PHE A 1 105 ? 1.697 -7.087 -1.615 1.00 96.06 105 PHE A O 1
ATOM 872 N N . LYS A 1 106 ? 3.803 -6.735 -0.924 1.00 96.12 106 LYS A N 1
ATOM 873 C CA . LYS A 1 106 ? 3.825 -7.894 -0.016 1.00 96.12 106 LYS A CA 1
ATOM 874 C C . LYS A 1 106 ? 2.872 -7.713 1.161 1.00 96.12 106 LYS A C 1
ATOM 876 O O . LYS A 1 106 ? 2.128 -8.638 1.482 1.00 96.12 106 LYS A O 1
ATOM 881 N N . MET A 1 107 ? 2.846 -6.527 1.770 1.00 96.56 107 MET A N 1
ATOM 882 C CA . MET A 1 107 ? 1.885 -6.206 2.829 1.00 96.56 107 MET A CA 1
ATOM 883 C C . MET A 1 107 ? 0.444 -6.264 2.318 1.00 96.56 107 MET A C 1
ATOM 885 O O . MET A 1 107 ? -0.409 -6.847 2.988 1.00 96.56 107 MET A O 1
ATOM 889 N N . LEU A 1 108 ? 0.186 -5.720 1.124 1.00 95.38 108 LEU A N 1
ATOM 890 C CA . LEU A 1 108 ? -1.130 -5.756 0.493 1.00 95.38 108 LEU A CA 1
ATOM 891 C C . LEU A 1 108 ? -1.593 -7.207 0.297 1.00 95.38 108 LEU A C 1
ATOM 893 O O . LEU A 1 108 ? -2.645 -7.583 0.811 1.00 95.38 108 LEU A O 1
ATOM 897 N N . ARG A 1 109 ? -0.760 -8.048 -0.331 1.00 93.75 109 ARG A N 1
ATOM 898 C CA . ARG A 1 109 ? -1.053 -9.474 -0.552 1.00 93.75 109 ARG A CA 1
ATOM 899 C C . ARG A 1 109 ? -1.288 -10.231 0.752 1.00 93.75 109 ARG A C 1
ATOM 901 O O . ARG A 1 109 ? -2.214 -11.032 0.823 1.00 93.75 109 ARG A O 1
ATOM 908 N N . TYR A 1 110 ? -0.467 -9.981 1.773 1.00 94.62 110 TYR A N 1
ATOM 909 C CA . TYR A 1 110 ? -0.625 -10.621 3.079 1.00 94.62 110 TYR A CA 1
ATOM 910 C C . TYR A 1 110 ? -1.944 -10.221 3.746 1.00 94.62 110 TYR A C 1
ATOM 912 O O . TYR A 1 110 ? -2.607 -11.060 4.353 1.00 94.62 110 TYR A O 1
ATOM 920 N N . SER A 1 111 ? -2.320 -8.940 3.649 1.00 94.69 111 SER A N 1
ATOM 921 C CA . SER A 1 111 ? -3.510 -8.397 4.309 1.00 94.69 111 SER A CA 1
ATOM 922 C C . SER A 1 111 ? -4.822 -8.982 3.783 1.00 94.69 111 SER A C 1
ATOM 924 O O . SER A 1 111 ? -5.770 -9.132 4.554 1.00 94.69 111 SER A O 1
ATOM 926 N N . GLU A 1 112 ? -4.856 -9.380 2.512 1.00 90.06 112 GLU A N 1
ATOM 927 C CA . GLU A 1 112 ? -6.015 -10.031 1.892 1.00 90.06 112 GLU A CA 1
ATOM 928 C C . GLU A 1 112 ? -6.340 -11.377 2.558 1.00 90.06 112 GLU A C 1
ATOM 930 O O . GLU A 1 112 ? -7.511 -11.701 2.757 1.00 90.06 112 GLU A O 1
AT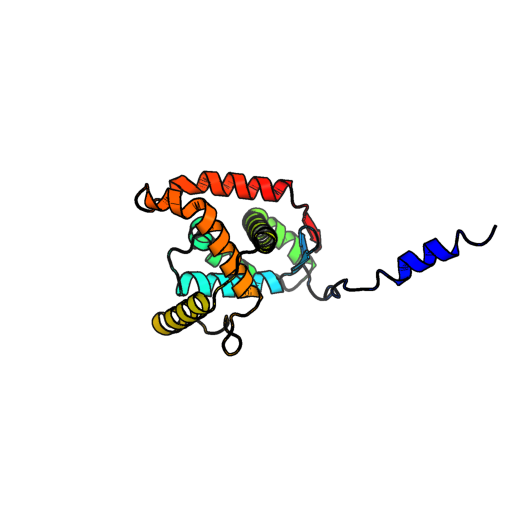OM 935 N N . ASP A 1 113 ? -5.321 -12.112 3.014 1.00 90.31 113 ASP A N 1
ATOM 936 C CA . ASP A 1 113 ? -5.502 -13.390 3.716 1.00 90.31 113 ASP A CA 1
ATOM 937 C C . ASP A 1 113 ? -5.965 -13.203 5.176 1.00 90.31 113 ASP A C 1
ATOM 939 O O . ASP A 1 113 ? -6.352 -14.161 5.847 1.00 90.31 113 ASP A O 1
ATOM 943 N N . GLN A 1 114 ? -5.968 -11.967 5.694 1.00 93.00 114 GLN A N 1
ATOM 944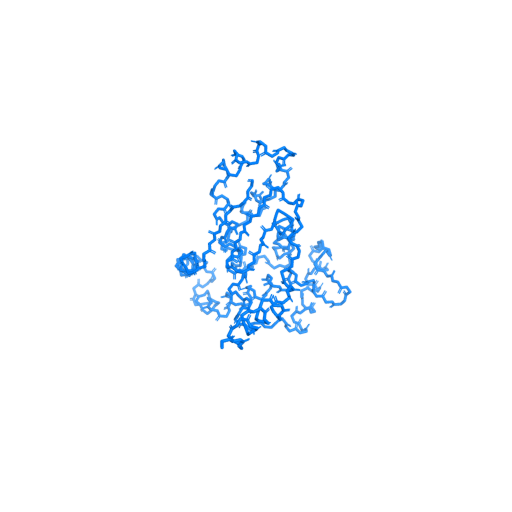 C CA . GLN A 1 114 ? -6.326 -11.671 7.090 1.00 93.00 114 GLN A CA 1
ATOM 945 C C . GLN A 1 114 ? -7.834 -11.486 7.307 1.00 93.00 114 GLN A C 1
ATOM 947 O O . GLN A 1 114 ? -8.258 -11.157 8.420 1.00 93.00 114 GLN A O 1
ATOM 952 N N . ASN A 1 115 ? -8.652 -11.675 6.262 1.00 87.69 115 ASN A N 1
ATOM 953 C CA . ASN A 1 115 ? -10.117 -11.611 6.313 1.00 87.69 115 ASN A CA 1
ATOM 954 C C . ASN A 1 115 ? -10.672 -10.320 6.949 1.00 87.69 115 ASN A C 1
ATOM 956 O O . ASN A 1 115 ? -11.763 -10.314 7.533 1.00 87.69 115 ASN A O 1
ATOM 960 N N . LYS A 1 116 ? -9.946 -9.201 6.839 1.00 92.75 116 LYS A N 1
ATOM 961 C CA . LYS A 1 116 ? -10.486 -7.894 7.223 1.00 92.75 116 LYS A CA 1
ATOM 962 C C . LYS A 1 116 ? -11.552 -7.500 6.212 1.00 92.75 116 LYS A C 1
ATOM 964 O O . LYS A 1 116 ? -11.342 -7.592 5.012 1.00 92.75 116 LYS A O 1
ATOM 969 N N . LYS A 1 117 ? -12.719 -7.083 6.702 1.00 92.06 117 LYS A N 1
ATOM 970 C CA . LYS A 1 117 ? -13.843 -6.680 5.856 1.00 92.06 117 LYS A CA 1
ATOM 971 C C . LYS A 1 117 ? -14.096 -5.194 6.019 1.00 92.06 117 LYS A C 1
ATOM 973 O O . LYS A 1 117 ? -14.301 -4.718 7.134 1.00 92.06 117 LYS A O 1
ATOM 978 N N . VAL A 1 118 ? -14.145 -4.482 4.899 1.00 91.12 118 VAL A N 1
ATOM 979 C CA . VAL A 1 118 ? -14.652 -3.108 4.867 1.00 91.12 118 VAL A CA 1
ATOM 980 C C . VAL A 1 118 ? -16.161 -3.146 5.097 1.00 91.12 118 VAL A C 1
ATOM 982 O O . VAL A 1 118 ? -16.899 -3.725 4.298 1.00 91.12 118 VAL A O 1
ATOM 985 N N . SER A 1 119 ? -16.622 -2.561 6.202 1.00 92.38 119 SER A N 1
ATOM 986 C CA . SER A 1 119 ? -18.050 -2.478 6.505 1.00 92.38 119 SER A CA 1
ATOM 987 C C . SER A 1 119 ? -18.752 -1.438 5.626 1.00 92.38 119 SER A C 1
ATOM 989 O O . SER A 1 119 ? -18.132 -0.541 5.042 1.00 92.38 119 SER A O 1
ATOM 991 N N . VAL A 1 120 ? -20.081 -1.539 5.551 1.00 91.69 120 VAL A N 1
ATOM 992 C CA . VAL A 1 120 ? -20.912 -0.550 4.850 1.00 91.69 120 VAL A CA 1
ATOM 993 C C . VAL A 1 120 ? -20.764 0.830 5.490 1.00 91.69 120 VAL A C 1
ATOM 995 O O . VAL A 1 120 ? -20.617 1.817 4.776 1.00 91.69 120 VAL A O 1
ATOM 998 N N . ASP A 1 121 ? -20.738 0.905 6.820 1.00 92.94 121 ASP A N 1
ATOM 999 C CA . ASP A 1 121 ? -20.614 2.185 7.520 1.00 92.94 121 ASP A CA 1
ATOM 1000 C C . ASP A 1 121 ? -19.235 2.813 7.325 1.00 92.94 121 ASP A C 1
ATOM 1002 O O . ASP A 1 121 ? -19.147 4.008 7.058 1.00 92.94 121 ASP A O 1
ATOM 1006 N N . LEU A 1 122 ? -18.163 2.014 7.309 1.00 91.94 122 LEU A N 1
ATOM 1007 C CA . LEU A 1 122 ? -16.839 2.522 6.948 1.00 91.94 122 LEU A CA 1
ATOM 1008 C C . LEU A 1 122 ? -16.808 3.048 5.506 1.00 91.94 122 LEU A C 1
ATOM 1010 O O . LEU A 1 122 ? -16.212 4.085 5.235 1.00 91.94 122 LEU A O 1
ATOM 1014 N N . THR A 1 123 ? -17.492 2.377 4.578 1.00 90.94 123 THR A N 1
ATOM 1015 C CA . THR A 1 123 ? -17.608 2.852 3.190 1.00 90.94 123 THR A CA 1
ATOM 1016 C C . THR A 1 123 ? -18.329 4.203 3.106 1.00 90.94 123 THR A C 1
ATOM 1018 O O . THR A 1 123 ? -17.934 5.058 2.309 1.00 90.94 123 THR A O 1
ATOM 1021 N N . LYS A 1 124 ? -19.365 4.424 3.929 1.00 90.56 124 LYS A N 1
ATOM 1022 C CA . LYS A 1 124 ? -20.051 5.723 4.027 1.00 90.56 124 LYS A CA 1
ATOM 1023 C C . LYS A 1 124 ? -19.123 6.801 4.586 1.00 90.56 124 LYS A C 1
ATOM 1025 O O . LYS A 1 124 ? -18.995 7.841 3.951 1.00 90.56 124 LYS A O 1
ATOM 1030 N N . LEU A 1 125 ? -18.406 6.512 5.674 1.00 90.81 125 LEU A N 1
ATOM 1031 C CA . LEU A 1 125 ? -17.451 7.450 6.278 1.00 90.81 125 LEU A CA 1
ATOM 1032 C C . LEU A 1 125 ? -16.342 7.854 5.297 1.00 90.81 125 LEU A C 1
ATOM 1034 O O . LEU A 1 125 ? -16.024 9.030 5.165 1.00 90.81 125 LEU A O 1
ATOM 1038 N N . ILE A 1 126 ? -15.799 6.903 4.533 1.00 90.88 126 ILE A N 1
ATOM 1039 C CA . ILE A 1 126 ? -14.802 7.191 3.487 1.00 90.88 126 ILE A CA 1
ATOM 1040 C C . ILE A 1 126 ? -15.385 8.122 2.414 1.00 90.88 126 ILE A C 1
ATOM 1042 O O . ILE A 1 126 ? -14.707 9.031 1.930 1.00 90.88 126 ILE A O 1
ATOM 1046 N N . ARG A 1 127 ? -16.649 7.916 2.028 1.00 88.12 127 ARG A N 1
ATOM 1047 C CA . ARG A 1 127 ? -17.340 8.761 1.045 1.00 88.12 127 ARG A CA 1
ATOM 1048 C C . ARG A 1 127 ? -17.566 10.176 1.573 1.00 88.12 127 ARG A C 1
ATOM 1050 O O . ARG A 1 127 ? -17.404 11.125 0.809 1.00 88.12 127 ARG A O 1
ATOM 1057 N N . GLU A 1 128 ? -17.958 10.304 2.833 1.00 88.69 128 GLU A N 1
ATOM 1058 C CA . GLU A 1 128 ? -18.128 11.588 3.517 1.00 88.69 128 GLU A CA 1
ATOM 1059 C C . GLU A 1 128 ? -16.793 12.327 3.589 1.00 88.69 128 GLU A C 1
ATOM 1061 O O . GLU A 1 128 ? -16.693 13.412 3.024 1.00 88.69 128 GLU A O 1
ATOM 1066 N N . GLY A 1 129 ? -15.732 11.681 4.084 1.00 87.62 129 GLY A N 1
ATOM 1067 C CA . GLY A 1 129 ? -14.389 12.269 4.119 1.00 87.62 129 GLY A CA 1
ATOM 1068 C C . GLY A 1 129 ? -13.865 12.669 2.734 1.00 87.62 129 GLY A C 1
ATOM 1069 O O . GLY A 1 129 ? -13.276 13.732 2.573 1.00 87.62 129 GLY A O 1
ATOM 1070 N N . THR A 1 130 ? -14.160 11.889 1.686 1.00 88.31 130 THR A N 1
ATOM 1071 C CA . THR A 1 130 ? -13.822 12.263 0.294 1.00 88.31 130 THR A CA 1
ATOM 1072 C C . THR A 1 130 ? -14.506 13.568 -0.131 1.00 88.31 130 THR A C 1
ATOM 1074 O O . THR A 1 130 ? -13.911 14.362 -0.859 1.00 88.31 130 THR A O 1
ATOM 1077 N N . ARG A 1 131 ? -15.766 13.781 0.277 1.00 86.56 131 ARG A N 1
ATOM 1078 C CA . ARG A 1 131 ? -16.538 14.992 -0.047 1.00 86.56 131 ARG A CA 1
ATOM 1079 C C . ARG A 1 131 ? -16.058 16.185 0.766 1.00 86.56 131 ARG A C 1
ATOM 1081 O O . ARG A 1 131 ? -15.843 17.240 0.186 1.00 86.56 131 ARG A O 1
ATOM 1088 N N . GLU A 1 132 ? -15.890 16.003 2.070 1.00 88.38 132 GLU A N 1
ATOM 1089 C CA . GLU A 1 132 ? -15.477 17.059 2.998 1.00 88.38 132 GLU A CA 1
ATOM 1090 C C . GLU A 1 132 ? -14.075 17.579 2.669 1.00 88.38 132 GLU A C 1
ATOM 1092 O O . GLU A 1 132 ? -13.866 18.789 2.602 1.00 88.38 132 GLU A O 1
ATOM 1097 N N . ASN A 1 133 ? -13.145 16.677 2.346 1.00 87.3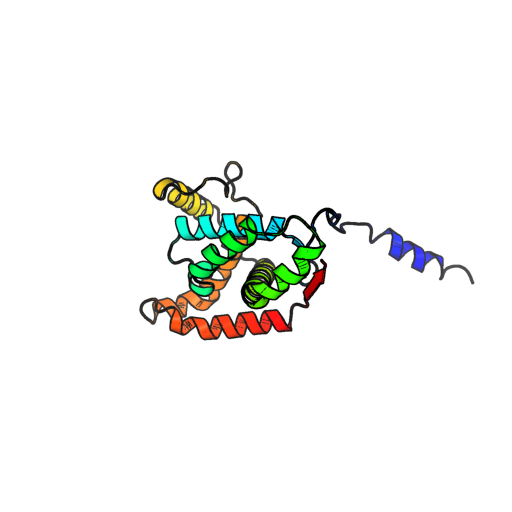1 133 ASN A N 1
ATOM 1098 C CA . ASN A 1 133 ? -11.754 17.028 2.056 1.00 87.31 133 ASN A CA 1
ATOM 1099 C C . ASN A 1 133 ? -11.494 17.326 0.566 1.00 87.31 133 ASN A C 1
ATOM 1101 O O . ASN A 1 133 ? -10.347 17.530 0.174 1.00 87.31 133 ASN A O 1
ATOM 1105 N N . ASN A 1 134 ? -12.530 17.347 -0.285 1.00 86.31 134 ASN A N 1
ATOM 1106 C CA . ASN A 1 134 ? -12.418 17.564 -1.736 1.00 86.31 134 ASN A CA 1
ATOM 1107 C C . ASN A 1 134 ? -11.407 16.630 -2.444 1.00 86.31 134 ASN A C 1
ATOM 1109 O O . ASN A 1 134 ? -10.713 17.027 -3.383 1.00 86.31 134 ASN A O 1
ATOM 1113 N N . CYS A 1 135 ? -11.334 15.366 -2.021 1.00 83.56 135 CYS A N 1
ATOM 1114 C CA . CYS A 1 135 ? -10.421 14.380 -2.598 1.00 83.56 135 CYS A CA 1
ATOM 1115 C C . CYS A 1 135 ? -10.892 13.900 -3.984 1.00 83.56 135 CYS A C 1
ATOM 1117 O O . CYS A 1 135 ? -12.090 13.861 -4.288 1.00 83.56 135 CYS A O 1
ATOM 1119 N N . GLN A 1 136 ? -9.958 13.469 -4.842 1.00 68.56 136 GLN A N 1
ATOM 1120 C CA . GLN A 1 136 ? -10.303 12.903 -6.152 1.00 68.56 136 GLN A CA 1
ATOM 1121 C C . GLN A 1 136 ? -11.230 11.680 -6.003 1.00 68.56 136 GLN A C 1
ATOM 1123 O O . GLN A 1 136 ? -10.888 10.692 -5.357 1.00 68.56 136 GLN A O 1
ATOM 1128 N N . LYS A 1 137 ? -12.390 11.697 -6.678 1.00 67.19 137 LYS A N 1
ATOM 1129 C CA . LYS A 1 137 ? -13.425 10.637 -6.614 1.00 67.19 137 LYS A CA 1
ATOM 1130 C C . LYS A 1 137 ? -13.042 9.323 -7.316 1.00 67.19 137 LYS A C 1
ATOM 1132 O O . LYS A 1 137 ? -13.884 8.447 -7.501 1.00 67.19 137 LYS A O 1
ATOM 1137 N N . THR A 1 138 ? -11.788 9.165 -7.732 1.00 73.19 138 THR A N 1
ATOM 1138 C CA . THR A 1 138 ? -11.324 8.045 -8.564 1.00 73.19 138 THR A CA 1
ATOM 1139 C C . THR A 1 138 ? -11.302 6.701 -7.829 1.00 73.19 138 THR A C 1
ATOM 1141 O O . THR A 1 138 ? -11.164 5.673 -8.494 1.00 73.19 138 THR A O 1
ATOM 1144 N N . ILE A 1 139 ? -11.506 6.692 -6.508 1.00 77.06 139 ILE A N 1
ATOM 1145 C CA . ILE A 1 139 ? -11.559 5.503 -5.639 1.00 77.06 139 ILE A CA 1
ATOM 1146 C C . ILE A 1 139 ? -12.949 4.852 -5.516 1.00 77.06 139 ILE A C 1
ATOM 1148 O O . ILE A 1 139 ? -13.063 3.744 -4.990 1.00 77.06 139 ILE A O 1
ATOM 1152 N N . LEU A 1 140 ? -14.004 5.508 -6.012 1.00 75.25 140 LEU A N 1
ATOM 1153 C CA . LEU A 1 140 ? -15.378 4.998 -5.975 1.00 75.25 140 LEU A CA 1
ATOM 1154 C C . LEU A 1 140 ? -15.782 4.395 -7.327 1.00 75.25 140 LEU A C 1
ATOM 1156 O O . LEU A 1 140 ? -15.425 4.900 -8.393 1.00 75.25 140 LEU A O 1
ATOM 1160 N N . HIS A 1 141 ? -16.558 3.316 -7.281 1.00 75.25 141 HIS A N 1
ATOM 1161 C CA . HIS A 1 141 ? -17.334 2.798 -8.401 1.00 75.25 141 HIS A CA 1
ATOM 1162 C C . HIS A 1 141 ? -18.796 2.698 -7.963 1.00 75.25 141 HIS A C 1
ATOM 1164 O O . HIS A 1 141 ? -19.156 1.841 -7.148 1.00 75.25 141 HIS A O 1
ATOM 1170 N N . LYS A 1 142 ? -19.642 3.580 -8.512 1.00 77.06 142 LYS A N 1
ATOM 1171 C CA . LYS A 1 142 ? -21.018 3.799 -8.041 1.00 77.06 142 LYS A CA 1
ATOM 1172 C C . LYS A 1 142 ? -21.015 4.058 -6.527 1.00 77.06 142 LYS A C 1
ATOM 1174 O O . LYS A 1 142 ? -20.366 4.996 -6.073 1.00 77.06 142 LYS A O 1
ATOM 1179 N N . ASP A 1 143 ? -21.676 3.197 -5.758 1.00 68.12 143 ASP A N 1
ATOM 1180 C CA . ASP A 1 143 ? -21.780 3.289 -4.305 1.00 68.12 143 ASP A CA 1
ATOM 1181 C C . ASP A 1 143 ? -20.721 2.488 -3.530 1.00 68.12 143 ASP A C 1
ATOM 1183 O O . ASP A 1 143 ? -20.706 2.503 -2.299 1.00 68.12 143 ASP A O 1
ATOM 1187 N N . SER A 1 144 ? -19.815 1.805 -4.224 1.00 76.25 144 SER A N 1
ATOM 1188 C CA . SER A 1 144 ? -18.807 0.929 -3.615 1.00 76.25 144 SER A CA 1
ATOM 1189 C C . SER A 1 144 ? -17.389 1.458 -3.808 1.00 76.25 144 SER A C 1
ATOM 1191 O O . SER A 1 144 ? -17.112 2.181 -4.767 1.00 76.25 144 SER A O 1
ATOM 1193 N N . LEU A 1 145 ? -16.472 1.073 -2.918 1.00 81.75 145 LEU A N 1
ATOM 1194 C CA . LEU A 1 145 ? -15.042 1.266 -3.156 1.00 81.75 145 LEU A CA 1
ATOM 1195 C C . LEU A 1 145 ? -14.603 0.385 -4.330 1.00 81.75 145 LEU A C 1
ATOM 1197 O O . LEU A 1 145 ? -15.006 -0.777 -4.419 1.00 81.75 145 LEU A O 1
ATOM 1201 N N . LYS A 1 146 ? -13.740 0.906 -5.206 1.00 86.69 146 LYS A N 1
ATOM 1202 C CA . LYS A 1 146 ? -13.056 0.067 -6.202 1.00 86.69 146 LYS A CA 1
ATOM 1203 C C . LYS A 1 146 ? -12.237 -1.012 -5.494 1.00 86.69 146 LYS A C 1
ATOM 1205 O O . LYS A 1 146 ? -11.621 -0.727 -4.469 1.00 86.69 146 LYS A O 1
ATOM 1210 N N . THR A 1 147 ? -12.164 -2.212 -6.072 1.00 83.31 147 THR A N 1
ATOM 1211 C CA . THR A 1 147 ? -11.471 -3.376 -5.486 1.00 83.31 147 THR A CA 1
ATOM 1212 C C . THR A 1 147 ? -10.055 -3.046 -5.009 1.00 83.31 147 THR A C 1
ATOM 1214 O O . THR A 1 147 ? -9.710 -3.339 -3.870 1.00 83.31 147 THR A O 1
ATOM 1217 N N . ASN A 1 148 ? -9.268 -2.337 -5.822 1.00 85.06 148 ASN A N 1
ATOM 1218 C CA . ASN A 1 148 ? -7.881 -2.006 -5.476 1.00 85.06 148 ASN A CA 1
ATOM 1219 C C . ASN A 1 148 ? -7.781 -1.032 -4.291 1.00 85.06 148 ASN A C 1
ATOM 1221 O O . ASN A 1 148 ? -6.855 -1.135 -3.492 1.00 85.06 148 ASN A O 1
ATOM 1225 N N . PHE A 1 149 ? -8.734 -0.103 -4.158 1.00 92.31 149 PHE A N 1
ATOM 1226 C CA . PHE A 1 149 ? -8.793 0.791 -3.000 1.00 92.31 149 PHE A CA 1
ATOM 1227 C C . PHE A 1 149 ? -9.322 0.055 -1.763 1.00 92.31 149 PHE A C 1
ATOM 1229 O O . PHE A 1 149 ? -8.817 0.257 -0.666 1.00 92.31 149 PHE A O 1
ATOM 1236 N N . LYS A 1 150 ? -10.285 -0.860 -1.934 1.00 93.00 150 LYS A N 1
ATOM 1237 C CA . LYS A 1 150 ? -10.778 -1.730 -0.859 1.00 93.00 150 LYS A CA 1
ATOM 1238 C C . LYS A 1 150 ? -9.642 -2.547 -0.235 1.00 93.00 150 LYS A C 1
ATOM 1240 O O . LYS A 1 150 ? -9.536 -2.550 0.984 1.00 93.00 150 LYS A O 1
ATOM 1245 N N . ALA A 1 151 ? -8.772 -3.149 -1.049 1.00 93.75 151 ALA A N 1
ATOM 1246 C CA . ALA A 1 151 ? -7.606 -3.892 -0.567 1.00 93.75 151 ALA A CA 1
ATOM 1247 C C . ALA A 1 151 ? -6.655 -3.008 0.267 1.00 93.75 151 ALA A C 1
ATOM 1249 O O . ALA A 1 151 ? -6.192 -3.417 1.329 1.00 93.75 151 ALA A O 1
ATOM 1250 N N . LEU A 1 152 ? -6.426 -1.755 -0.153 1.00 95.56 152 LEU A N 1
ATOM 1251 C CA . LEU A 1 152 ? -5.645 -0.789 0.629 1.00 95.56 152 LEU A CA 1
ATOM 1252 C C . LEU A 1 152 ? -6.300 -0.482 1.990 1.00 95.56 152 LEU A C 1
ATOM 1254 O O . LEU A 1 152 ? -5.610 -0.412 3.007 1.00 95.56 152 LEU A O 1
ATOM 1258 N N . ILE A 1 153 ? -7.628 -0.339 2.033 1.00 95.94 153 ILE A N 1
ATOM 1259 C CA . ILE A 1 153 ? -8.366 -0.142 3.290 1.00 95.94 153 ILE A CA 1
ATOM 1260 C C . ILE A 1 153 ? -8.318 -1.398 4.172 1.00 95.94 153 ILE A C 1
ATOM 1262 O O . ILE A 1 153 ? -8.204 -1.285 5.388 1.00 95.94 153 ILE A O 1
ATOM 1266 N N . GLU A 1 154 ? -8.370 -2.598 3.598 1.00 96.50 154 GLU A N 1
ATOM 1267 C CA . GLU A 1 154 ? -8.237 -3.855 4.348 1.00 96.50 154 GLU A CA 1
ATOM 1268 C C . GLU A 1 154 ? -6.842 -3.989 4.977 1.00 96.50 154 GLU A C 1
ATOM 1270 O O . GLU A 1 154 ? -6.738 -4.374 6.146 1.00 96.50 154 GLU A O 1
ATOM 1275 N N . MET A 1 155 ? -5.790 -3.565 4.266 1.00 97.19 155 MET A N 1
ATOM 1276 C CA . MET A 1 155 ? -4.441 -3.435 4.820 1.00 97.19 155 MET A CA 1
ATOM 1277 C C . MET A 1 155 ? -4.389 -2.440 5.987 1.00 97.19 155 MET A C 1
ATOM 1279 O O . MET A 1 155 ? -3.864 -2.774 7.050 1.00 97.19 155 MET A O 1
ATOM 1283 N N . GLU A 1 156 ? -4.968 -1.247 5.831 1.00 96.50 156 GLU A N 1
ATOM 1284 C CA . GLU A 1 156 ? -5.050 -0.244 6.904 1.00 96.50 156 GLU A CA 1
ATOM 1285 C C . GLU A 1 156 ? -5.788 -0.792 8.139 1.00 96.50 156 GLU A C 1
ATOM 1287 O O . GLU A 1 156 ? -5.304 -0.676 9.268 1.00 96.50 156 GLU A O 1
ATOM 1292 N N . LEU A 1 157 ? -6.928 -1.462 7.941 1.00 96.12 157 LEU A N 1
ATOM 1293 C CA . LEU A 1 157 ? -7.689 -2.106 9.015 1.00 96.12 157 LEU A CA 1
ATOM 1294 C C . LEU A 1 157 ? -6.886 -3.205 9.714 1.00 96.12 157 LEU A C 1
ATOM 1296 O O . LEU A 1 157 ? -6.963 -3.345 10.939 1.00 96.12 157 LEU A O 1
ATOM 1300 N N . TYR A 1 158 ? -6.120 -3.993 8.958 1.00 96.75 158 TYR A N 1
ATOM 1301 C CA . TYR A 1 158 ? -5.235 -5.004 9.523 1.00 96.75 158 TYR A CA 1
ATOM 1302 C C . TYR A 1 158 ? -4.175 -4.365 10.423 1.00 96.75 158 TYR A C 1
ATOM 1304 O O . TYR A 1 158 ? -4.083 -4.737 11.599 1.00 96.75 158 TYR A O 1
ATOM 1312 N N . LEU A 1 159 ? -3.447 -3.366 9.916 1.00 95.44 159 LEU A N 1
ATOM 1313 C CA . LEU A 1 159 ? -2.415 -2.665 10.680 1.00 95.44 159 LEU A CA 1
ATOM 1314 C C . LEU A 1 159 ? -2.995 -2.031 11.945 1.00 95.44 159 LEU A C 1
ATOM 1316 O O . LEU A 1 159 ? -2.446 -2.226 13.031 1.00 95.44 159 LEU A O 1
ATOM 1320 N N . ARG A 1 160 ? -4.152 -1.367 11.856 1.00 93.38 160 ARG A N 1
ATOM 1321 C CA . ARG A 1 160 ? -4.815 -0.806 13.043 1.00 93.38 160 ARG A CA 1
ATOM 1322 C C . ARG A 1 160 ? -5.201 -1.872 14.044 1.00 93.38 160 ARG A C 1
ATOM 1324 O O . ARG A 1 160 ? -4.913 -1.724 15.225 1.00 93.38 160 ARG A O 1
ATOM 1331 N N . SER A 1 161 ? -5.779 -2.983 13.592 1.00 94.00 161 SER A N 1
ATOM 1332 C CA . SER A 1 161 ? -6.158 -4.063 14.507 1.00 94.00 161 SER A CA 1
ATOM 1333 C C . SER A 1 161 ? -4.973 -4.634 15.293 1.00 94.00 161 SER A C 1
ATOM 1335 O O . SER A 1 161 ? -5.169 -5.159 16.385 1.00 94.00 161 SER A O 1
ATOM 1337 N N . ARG A 1 162 ? -3.752 -4.504 14.760 1.00 93.06 162 ARG A N 1
ATOM 1338 C CA . ARG A 1 162 ? -2.522 -5.011 15.368 1.00 93.06 162 ARG A CA 1
ATOM 1339 C C . ARG A 1 162 ? -1.785 -3.974 16.220 1.00 93.06 162 ARG A C 1
ATOM 1341 O O . ARG A 1 162 ? -1.257 -4.334 17.268 1.00 93.06 162 ARG A O 1
ATOM 1348 N N . TYR A 1 163 ? -1.745 -2.712 15.790 1.00 93.25 163 TYR A N 1
ATOM 1349 C CA . TYR A 1 163 ? -0.839 -1.702 16.358 1.00 93.25 163 TYR A CA 1
ATOM 1350 C C . TYR A 1 163 ? -1.541 -0.500 17.011 1.00 93.25 163 TYR A C 1
ATOM 1352 O O . TYR A 1 163 ? -0.924 0.207 17.807 1.00 93.25 163 TYR A O 1
ATOM 1360 N N . GLU A 1 164 ? -2.837 -0.281 16.762 1.00 86.81 164 GLU A N 1
ATOM 1361 C CA . GLU A 1 164 ? -3.587 0.870 17.299 1.00 86.81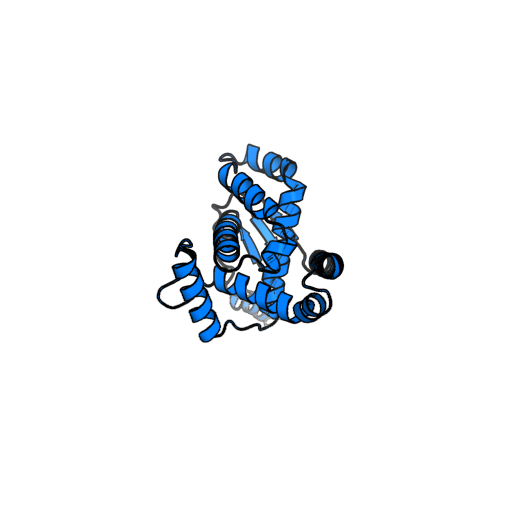 164 GLU A CA 1
ATOM 1362 C C . GLU A 1 164 ? -3.568 0.921 18.836 1.00 86.81 164 GLU A C 1
ATOM 1364 O O . GLU A 1 164 ? -3.447 1.992 19.432 1.00 86.81 164 GLU A O 1
ATOM 1369 N N . GLY A 1 165 ? -3.645 -0.239 19.496 1.00 85.38 165 GLY A N 1
ATOM 1370 C CA . GLY A 1 165 ? -3.600 -0.323 20.959 1.00 85.38 165 GLY A CA 1
ATOM 1371 C C . GLY A 1 165 ? -2.310 0.252 21.554 1.00 85.38 165 GLY A C 1
ATOM 1372 O O . GLY A 1 165 ? -2.353 0.900 22.597 1.00 85.38 165 GLY A O 1
ATOM 1373 N N . GLN A 1 166 ? -1.181 0.083 20.860 1.00 84.56 166 GLN A N 1
ATOM 1374 C CA . GLN A 1 166 ? 0.128 0.597 21.279 1.00 84.56 166 GLN A CA 1
ATOM 1375 C C . GLN A 1 166 ? 0.262 2.106 21.022 1.00 84.56 166 GLN A C 1
ATOM 1377 O O . GLN A 1 166 ? 0.902 2.813 21.798 1.00 84.56 166 GLN A O 1
ATOM 1382 N N . LEU A 1 167 ? -0.384 2.621 19.970 1.00 81.06 167 LEU A N 1
ATOM 1383 C CA . LEU A 1 167 ? -0.426 4.059 19.687 1.00 81.06 167 LEU A CA 1
ATOM 1384 C C . LEU A 1 167 ? -1.231 4.825 20.735 1.00 81.06 167 LEU A C 1
ATOM 1386 O O . LEU A 1 167 ? -0.823 5.904 21.171 1.00 81.06 167 LEU A O 1
ATOM 1390 N N . ARG A 1 168 ? -2.370 4.273 21.165 1.00 80.19 168 ARG A N 1
ATOM 1391 C CA . ARG A 1 168 ? -3.240 4.914 22.163 1.00 80.19 168 ARG A CA 1
ATOM 1392 C C . ARG A 1 168 ? -2.563 5.052 23.522 1.00 80.19 168 ARG A C 1
ATOM 1394 O O . ARG A 1 168 ? -2.719 6.089 24.161 1.00 80.19 168 ARG A O 1
ATOM 1401 N N . SER A 1 169 ? -1.780 4.057 23.937 1.00 73.75 169 SER A N 1
ATOM 1402 C CA . SER A 1 169 ? -1.051 4.099 25.211 1.00 73.75 169 SER A CA 1
ATOM 1403 C C . SER A 1 169 ? 0.100 5.110 25.227 1.00 73.75 169 SER A C 1
ATOM 1405 O O . SER A 1 169 ? 0.490 5.555 26.303 1.00 73.75 169 SER A O 1
ATOM 1407 N N . HIS A 1 170 ? 0.590 5.546 24.062 1.00 71.88 170 HIS A N 1
ATOM 1408 C CA . HIS A 1 170 ? 1.757 6.427 23.954 1.00 71.88 170 HIS A CA 1
ATOM 1409 C C . HIS A 1 170 ? 1.483 7.730 23.191 1.00 71.88 170 HIS A C 1
ATOM 1411 O O . HIS A 1 170 ? 2.315 8.193 22.410 1.00 71.88 170 HIS A O 1
ATOM 1417 N N . LYS A 1 171 ? 0.309 8.341 23.404 1.00 74.94 171 LYS A N 1
ATOM 1418 C CA . LYS A 1 171 ? -0.061 9.649 22.819 1.00 74.94 171 LYS A CA 1
ATOM 1419 C C . LYS A 1 171 ? 0.103 9.717 21.288 1.00 74.94 171 LYS A C 1
ATOM 1421 O O . LYS A 1 171 ? 0.444 10.766 20.754 1.00 74.94 171 LYS A O 1
ATOM 1426 N N . ARG A 1 172 ? -0.159 8.611 20.581 1.00 73.94 172 ARG A N 1
ATOM 1427 C CA . ARG A 1 172 ? -0.033 8.484 19.117 1.00 73.94 172 ARG A CA 1
ATOM 1428 C C . ARG A 1 172 ? 1.385 8.707 18.569 1.00 73.94 172 ARG A C 1
ATOM 1430 O O . ARG A 1 172 ? 1.531 9.097 17.415 1.00 73.94 172 ARG A O 1
ATOM 1437 N N . ASN A 1 173 ? 2.430 8.436 19.352 1.00 82.31 173 ASN A N 1
ATOM 1438 C CA . ASN A 1 173 ? 3.790 8.435 18.817 1.00 82.31 173 ASN A CA 1
ATOM 1439 C C . ASN A 1 173 ? 4.020 7.202 17.916 1.00 82.31 173 ASN A C 1
ATOM 1441 O O . ASN A 1 173 ? 4.103 6.074 18.406 1.00 82.31 173 ASN A O 1
ATOM 1445 N N . PHE A 1 174 ? 4.124 7.430 16.604 1.00 86.62 174 PHE A N 1
ATOM 1446 C CA . PHE A 1 174 ? 4.324 6.378 15.605 1.00 86.62 174 PHE A CA 1
ATOM 1447 C C . PHE A 1 174 ? 5.675 5.658 15.740 1.00 86.62 174 PHE A C 1
ATOM 1449 O O . PHE A 1 174 ? 5.759 4.458 15.470 1.00 86.62 174 PHE A O 1
ATOM 1456 N N . ASP A 1 175 ? 6.715 6.342 16.224 1.00 88.50 175 ASP A N 1
ATOM 1457 C CA . ASP A 1 175 ? 8.074 5.788 16.303 1.00 88.50 175 ASP A CA 1
ATOM 1458 C C . ASP A 1 175 ? 8.175 4.575 17.236 1.00 88.50 175 ASP A C 1
ATOM 1460 O O . ASP A 1 175 ? 9.076 3.753 17.107 1.00 88.50 175 ASP A O 1
ATOM 1464 N N . ILE A 1 176 ? 7.206 4.412 18.136 1.00 88.56 176 ILE A N 1
ATOM 1465 C CA . ILE A 1 176 ? 7.132 3.274 19.057 1.00 88.56 176 ILE A CA 1
ATOM 1466 C C . ILE A 1 176 ? 6.704 1.997 18.330 1.00 88.56 176 ILE A C 1
ATOM 1468 O O . ILE A 1 176 ? 7.177 0.909 18.658 1.00 88.56 176 ILE A O 1
ATOM 1472 N N . ILE A 1 177 ? 5.825 2.113 17.331 1.00 92.31 177 ILE A N 1
ATOM 1473 C CA . ILE A 1 177 ? 5.329 0.955 16.579 1.00 92.31 177 ILE A CA 1
ATOM 1474 C C . ILE A 1 177 ? 6.135 0.689 15.308 1.00 92.31 177 ILE A C 1
ATOM 1476 O O . ILE A 1 177 ? 6.113 -0.443 14.822 1.00 92.31 177 ILE A O 1
ATOM 1480 N N . ARG A 1 178 ? 6.874 1.685 14.789 1.00 93.81 178 ARG A N 1
ATOM 1481 C CA . ARG A 1 178 ? 7.676 1.564 13.560 1.00 93.81 178 ARG A CA 1
ATOM 1482 C C . ARG A 1 178 ? 8.588 0.322 13.566 1.00 93.81 178 ARG A C 1
ATOM 1484 O O . ARG A 1 178 ? 8.418 -0.485 12.654 1.00 93.81 178 ARG A O 1
ATOM 1491 N N . PRO A 1 179 ? 9.408 0.046 14.604 1.00 94.88 179 PRO A N 1
ATOM 1492 C CA . PRO A 1 179 ? 10.256 -1.152 14.626 1.00 94.88 179 PRO A CA 1
ATOM 1493 C C . PRO A 1 179 ? 9.466 -2.466 14.556 1.00 94.88 179 PRO A C 1
ATOM 1495 O O . PRO A 1 179 ? 9.908 -3.445 13.960 1.00 94.88 179 PRO A O 1
ATOM 1498 N N . SER A 1 180 ? 8.270 -2.500 15.151 1.00 94.44 180 SER A N 1
ATOM 1499 C CA . SER A 1 180 ? 7.406 -3.686 15.120 1.00 94.44 180 SER A CA 1
ATOM 1500 C C . SER A 1 180 ? 6.761 -3.906 13.752 1.00 94.44 180 SER A C 1
ATOM 1502 O O . SER A 1 180 ? 6.458 -5.049 13.395 1.00 94.44 180 SER A O 1
ATOM 1504 N N . ILE A 1 181 ? 6.517 -2.832 12.995 1.00 95.56 181 ILE A N 1
ATOM 1505 C CA . ILE A 1 181 ? 6.081 -2.929 11.600 1.00 95.56 181 ILE A CA 1
ATOM 1506 C C . ILE A 1 181 ? 7.269 -3.332 10.722 1.00 95.56 181 ILE A C 1
ATOM 1508 O O . ILE A 1 181 ? 7.106 -4.236 9.913 1.00 95.56 181 ILE A O 1
ATOM 1512 N N . ASP A 1 182 ? 8.465 -2.777 10.935 1.00 95.94 182 ASP A N 1
ATOM 1513 C CA . ASP A 1 182 ? 9.672 -3.148 10.180 1.00 95.94 182 ASP A CA 1
ATOM 1514 C C . ASP A 1 182 ? 9.984 -4.644 10.301 1.00 95.94 182 ASP A C 1
ATOM 1516 O O . ASP A 1 182 ? 10.131 -5.330 9.292 1.00 95.94 182 ASP A O 1
ATOM 1520 N N . LEU A 1 183 ? 9.961 -5.194 11.520 1.00 96.38 183 LEU A N 1
ATOM 1521 C CA . LEU A 1 183 ? 10.138 -6.635 11.738 1.00 96.38 183 LEU A CA 1
ATOM 1522 C C . LEU A 1 183 ? 9.064 -7.475 11.037 1.00 96.38 183 LEU A C 1
ATOM 1524 O O . LEU A 1 183 ? 9.349 -8.566 10.537 1.00 96.38 183 LEU A O 1
ATOM 1528 N N . PHE A 1 184 ? 7.822 -6.991 11.011 1.00 96.38 184 PHE A N 1
ATOM 1529 C CA . PHE A 1 184 ? 6.737 -7.657 10.298 1.00 96.38 184 PHE A CA 1
ATOM 1530 C C . PHE A 1 184 ? 6.979 -7.639 8.785 1.00 96.38 184 PHE A C 1
ATOM 1532 O O . PHE A 1 184 ? 6.897 -8.689 8.152 1.00 96.38 184 PHE A O 1
ATOM 1539 N N . VAL A 1 185 ? 7.331 -6.487 8.218 1.00 96.44 185 VAL A N 1
ATOM 1540 C CA . VAL A 1 185 ? 7.596 -6.322 6.786 1.00 96.44 185 VAL A CA 1
ATOM 1541 C C . VAL A 1 185 ? 8.805 -7.139 6.343 1.00 96.44 185 VAL A C 1
ATOM 1543 O O . VAL A 1 185 ? 8.716 -7.853 5.347 1.00 96.44 185 VAL A O 1
ATOM 1546 N N . ASP A 1 186 ? 9.893 -7.138 7.111 1.00 96.19 186 ASP A N 1
ATOM 1547 C CA . ASP A 1 186 ? 11.067 -7.971 6.835 1.00 96.19 186 ASP A CA 1
ATOM 1548 C C . ASP A 1 186 ? 10.741 -9.468 6.923 1.00 96.19 186 ASP A C 1
ATOM 1550 O O . ASP A 1 186 ? 11.270 -10.283 6.161 1.00 96.19 186 ASP A O 1
ATOM 1554 N N . SER A 1 187 ? 9.847 -9.854 7.837 1.00 96.31 187 SER A N 1
ATOM 1555 C CA . SER A 1 187 ? 9.351 -11.227 7.926 1.00 96.31 187 SER A CA 1
ATOM 1556 C C . SER A 1 187 ? 8.531 -11.615 6.693 1.00 96.31 187 SER A C 1
ATOM 1558 O O . SER A 1 187 ? 8.720 -12.711 6.160 1.00 96.31 187 SER A O 1
ATOM 1560 N N . LEU A 1 188 ? 7.674 -10.720 6.189 1.00 95.50 188 LEU A N 1
ATOM 1561 C CA . LEU A 1 188 ? 6.976 -10.931 4.919 1.00 95.50 188 LEU A CA 1
ATOM 1562 C C . LEU A 1 188 ? 7.956 -11.013 3.751 1.00 95.50 188 LEU A C 1
ATOM 1564 O O . LEU A 1 188 ? 7.788 -11.859 2.878 1.00 95.50 188 LEU A O 1
ATOM 1568 N N . ASP A 1 189 ? 8.991 -10.172 3.733 1.00 94.62 189 ASP A N 1
ATOM 1569 C CA . ASP A 1 189 ? 9.960 -10.146 2.640 1.00 94.62 189 ASP A CA 1
ATOM 1570 C C . ASP A 1 189 ? 10.674 -11.491 2.473 1.00 94.62 189 ASP A C 1
ATOM 1572 O O . ASP A 1 189 ? 10.861 -11.940 1.340 1.00 94.62 189 ASP A O 1
ATOM 1576 N N . LYS A 1 190 ? 10.987 -12.149 3.597 1.00 93.56 190 LYS A N 1
ATOM 1577 C CA . LYS A 1 190 ? 11.598 -13.486 3.659 1.00 93.56 190 LYS A CA 1
ATOM 1578 C C . LYS A 1 190 ? 10.632 -14.612 3.295 1.00 93.56 190 LYS A C 1
ATOM 1580 O O . LYS A 1 190 ? 11.053 -15.598 2.701 1.00 93.56 190 LYS A O 1
ATOM 1585 N N . GLN A 1 191 ? 9.363 -14.494 3.680 1.00 92.75 191 GLN A N 1
ATOM 1586 C CA . GLN A 1 191 ? 8.362 -15.543 3.458 1.00 92.75 191 GLN A CA 1
ATOM 1587 C C . GLN A 1 191 ? 7.777 -15.510 2.047 1.00 92.75 191 GLN A C 1
ATOM 1589 O O . GLN A 1 191 ? 7.424 -16.553 1.504 1.00 92.75 191 GLN A O 1
ATOM 1594 N N . PHE A 1 192 ? 7.621 -14.318 1.469 1.00 93.44 192 PHE A N 1
ATOM 1595 C CA . PHE A 1 192 ? 6.953 -14.133 0.187 1.00 93.44 192 PHE A CA 1
ATOM 1596 C C . PHE A 1 192 ? 8.029 -14.026 -0.899 1.00 93.44 192 PHE A C 1
ATOM 1598 O O . PHE A 1 192 ? 8.624 -12.950 -1.045 1.00 93.44 192 PHE A O 1
ATOM 1605 N N . PRO A 1 193 ? 8.323 -15.106 -1.651 1.00 91.19 193 PRO A N 1
ATOM 1606 C CA . PRO A 1 193 ? 9.261 -15.041 -2.761 1.00 91.19 193 PRO A CA 1
ATOM 1607 C C . PRO A 1 193 ? 8.824 -13.982 -3.768 1.00 91.19 193 PRO A C 1
ATOM 1609 O O . PRO A 1 193 ? 7.632 -13.707 -3.946 1.00 91.19 193 PRO A O 1
ATOM 1612 N N . HIS A 1 194 ? 9.818 -13.380 -4.411 1.00 90.44 194 HIS A N 1
ATOM 1613 C CA . HIS A 1 194 ? 9.590 -12.411 -5.461 1.00 90.44 194 HIS A CA 1
ATOM 1614 C C . HIS A 1 194 ? 10.613 -12.561 -6.578 1.00 90.44 194 HIS A C 1
ATOM 1616 O O . HIS A 1 194 ? 11.763 -12.918 -6.330 1.00 90.44 194 HIS A O 1
ATOM 1622 N N . GLU A 1 195 ? 10.172 -12.271 -7.792 1.00 87.19 195 GLU A N 1
ATOM 1623 C CA . GLU A 1 195 ? 10.966 -12.318 -9.016 1.00 87.19 195 GLU A CA 1
ATOM 1624 C C . GLU A 1 195 ? 10.693 -11.044 -9.811 1.00 87.19 195 GLU A C 1
ATOM 1626 O O . GLU A 1 195 ? 9.624 -10.437 -9.688 1.00 87.19 195 GLU A O 1
ATOM 1631 N N . TYR A 1 196 ? 11.657 -10.644 -10.628 1.00 84.44 196 TYR A N 1
ATOM 1632 C CA . TYR A 1 196 ? 11.562 -9.448 -11.445 1.00 84.44 196 TYR A CA 1
ATOM 1633 C C . TYR A 1 196 ? 11.732 -9.801 -12.918 1.00 84.44 196 TYR A C 1
ATOM 1635 O O . TYR A 1 196 ? 12.584 -10.622 -13.259 1.00 84.44 196 TYR A O 1
ATOM 1643 N N . TYR A 1 197 ? 10.938 -9.153 -13.763 1.00 80.25 197 TYR A N 1
ATOM 1644 C CA . TYR A 1 197 ? 10.959 -9.319 -15.211 1.00 80.25 197 TYR A CA 1
ATOM 1645 C C . TYR A 1 197 ? 10.936 -7.927 -15.851 1.00 80.25 197 TYR A C 1
ATOM 1647 O O . TYR A 1 197 ? 10.088 -7.107 -15.489 1.00 80.25 197 TYR A O 1
ATOM 1655 N N . TRP A 1 198 ? 11.880 -7.651 -16.749 1.00 74.12 198 TRP A N 1
ATOM 1656 C CA . TRP A 1 198 ? 12.010 -6.406 -17.509 1.00 74.12 198 TRP A CA 1
ATOM 1657 C C . TRP A 1 198 ? 12.766 -6.670 -18.812 1.00 74.12 198 TRP A C 1
ATOM 1659 O O . TRP A 1 198 ? 13.506 -7.684 -18.859 1.00 74.12 198 TRP A O 1
#

pLDDT: mean 83.43, std 17.44, range [32.78, 97.19]

Secondary structure (DSSP, 8-state):
--STTHHHHHHHHHS--------TT-S-EEEETTEEEEHHHHHHHHHHHHHHHHH-TT-HHHHHHHHHHHHHHHHHHHT--SSHHHHHHHHHHTHHHHHHHHHHHHHHHHHHTTT----HHHHHHHHHHHHHTT--GGGEETTEE-HHHHHHHHHHHHHHHHHHHHHHHTTT-GGGTHHHHHHHHHHHHHHS-EEEE-

Sequence (198 aa):
MGISKFLLLFNLLIGGLHAQELVSSDRFLIKILDRAVSFQDISYQLRNLKALDCIYTDALVILYFDKSYVTDLDKFVTNFPDKDEAVSKYLHDHSDLFKKIRYFFKMLRYSEDQNKKVSVDLTKLIREGTRENNCQKTILHKDSLKTNFKALIEMELYLRSRYEGQLRSHKRNFDIIRPSIDLFVDSLDKQFPHEYYW